Protein AF-A0A2W1AKI4-F1 (afdb_monomer)

Sequence (324 aa):
MLSEFELYLGSVERRLHLRPEQERDILVELRDHLQERADDYRQQGMNPKLAFKQAVEDMGVPDDVARRMYDIHSGNSWRDAILAATPHLTLALLFAMHLWTRTAWVVVIVGMLALVSLQGWRRTKSMWLYPWLSYTLAIPILSSLAAMGAVAYGVWSLVQNGHAPLGIPYYILFGLYAPFALYITASMASKVVRRDWLLASLTATPLPVLMGWLLYIQDEGRGFGESPQQIGQTDGSTALVFLALAITTAVFLRVSQRLFRILLLITATPILSFFAYLTFIGSPGLLTLIVIIALCAVLLLGPALLDARASQSSPTGPPAFSRQ

Nearest PDB structures (foldseek):
  8oyy-assembly2_B  TM=1.874E-01  e=8.350E+00  synthetic construct

Structure (mmCIF, N/CA/C/O backbone):
data_AF-A0A2W1AKI4-F1
#
_entry.id   AF-A0A2W1AKI4-F1
#
loop_
_atom_site.group_PDB
_atom_site.id
_atom_site.type_symbol
_atom_site.label_atom_id
_atom_site.label_alt_id
_atom_site.label_comp_id
_atom_site.label_asym_id
_atom_site.label_entity_id
_atom_site.label_seq_id
_atom_site.pdbx_PDB_ins_code
_atom_site.Cartn_x
_atom_site.Cartn_y
_atom_site.Cartn_z
_atom_site.occupancy
_atom_site.B_iso_or_equiv
_atom_site.auth_seq_id
_atom_site.auth_comp_id
_atom_site.auth_asym_id
_atom_site.auth_atom_id
_atom_site.pdbx_PDB_model_num
ATOM 1 N N . MET A 1 1 ? -37.621 6.548 36.765 1.00 49.53 1 MET A N 1
ATOM 2 C CA . MET A 1 1 ? -37.780 5.503 35.725 1.00 49.53 1 MET A CA 1
ATOM 3 C C . MET A 1 1 ? -36.799 5.743 34.585 1.00 49.53 1 MET A C 1
ATOM 5 O O . MET A 1 1 ? -35.938 4.903 34.421 1.00 49.53 1 MET A O 1
ATOM 9 N N . LEU A 1 2 ? -36.799 6.909 33.921 1.00 56.84 2 LEU A N 1
ATOM 10 C CA . LEU A 1 2 ? -35.727 7.303 32.976 1.00 56.84 2 LEU A CA 1
ATOM 11 C C . LEU A 1 2 ? -34.318 7.366 33.611 1.00 56.84 2 LEU A C 1
ATOM 13 O O . LEU A 1 2 ? -33.319 7.152 32.942 1.00 56.84 2 LEU A O 1
ATOM 17 N N . SER A 1 3 ? -34.231 7.617 34.918 1.00 66.75 3 SER A N 1
ATOM 18 C CA . SER A 1 3 ? -32.964 7.802 35.635 1.00 66.75 3 SER A CA 1
ATOM 19 C C . SER A 1 3 ? -32.070 6.559 35.702 1.00 66.75 3 SER A C 1
ATOM 21 O O . SER A 1 3 ? -30.865 6.698 35.568 1.00 66.75 3 SER A O 1
ATOM 23 N N . GLU A 1 4 ? -32.612 5.354 35.908 1.00 70.62 4 GLU A N 1
ATOM 24 C CA . GLU A 1 4 ? -31.792 4.125 35.994 1.00 70.62 4 GLU A CA 1
ATOM 25 C C . GLU A 1 4 ? -31.258 3.692 34.627 1.00 70.62 4 GLU A C 1
ATOM 27 O O . GLU A 1 4 ? -30.138 3.204 34.522 1.00 70.62 4 GLU A O 1
ATOM 32 N N . PHE A 1 5 ? -32.036 3.949 33.580 1.00 77.06 5 PHE A N 1
ATOM 33 C CA . PHE A 1 5 ? -31.671 3.691 32.197 1.00 77.06 5 PHE A CA 1
ATOM 34 C C . PHE A 1 5 ? -30.494 4.562 31.748 1.00 77.06 5 PHE A C 1
ATOM 36 O O . PHE A 1 5 ? -29.488 4.063 31.252 1.00 77.06 5 PHE A O 1
ATOM 43 N N . GLU A 1 6 ? -30.587 5.864 32.015 1.00 81.94 6 GLU A N 1
ATOM 44 C CA . GLU A 1 6 ? -29.508 6.814 31.741 1.00 81.94 6 GLU A CA 1
ATOM 45 C C . GLU A 1 6 ? -28.297 6.579 32.663 1.00 81.94 6 GLU A C 1
ATOM 47 O O . GLU A 1 6 ? -27.162 6.813 32.260 1.00 81.94 6 GLU A O 1
ATOM 52 N N . LEU A 1 7 ? -28.491 6.041 33.877 1.00 84.88 7 LEU A N 1
ATOM 53 C CA . LEU A 1 7 ? -27.382 5.622 34.745 1.00 84.88 7 LEU A CA 1
ATOM 54 C C . LEU A 1 7 ? -26.659 4.380 34.208 1.00 84.88 7 LEU A C 1
ATOM 56 O O . LEU A 1 7 ? -25.428 4.329 34.261 1.00 84.88 7 LEU A O 1
ATOM 60 N N . TYR A 1 8 ? -27.394 3.390 33.693 1.00 86.69 8 TYR A N 1
ATOM 61 C CA . TYR A 1 8 ? -26.814 2.201 33.069 1.00 86.69 8 TYR A CA 1
ATOM 62 C C . TYR A 1 8 ? -26.075 2.575 31.782 1.00 86.69 8 TYR A C 1
ATOM 64 O O . TYR A 1 8 ? -24.881 2.297 31.665 1.00 86.69 8 TYR A O 1
ATOM 72 N N . LEU A 1 9 ? -26.735 3.287 30.864 1.00 88.31 9 LEU A N 1
ATOM 73 C CA . LEU A 1 9 ? -26.121 3.756 29.622 1.00 88.31 9 LEU A CA 1
ATOM 74 C C . LEU A 1 9 ? -24.951 4.698 29.882 1.00 88.31 9 LEU A C 1
ATOM 76 O O . LEU A 1 9 ? -23.903 4.502 29.288 1.00 88.31 9 LEU A O 1
ATOM 80 N N . GLY A 1 10 ? -25.056 5.625 30.834 1.00 87.75 10 GLY A N 1
ATOM 81 C CA . GLY A 1 10 ? -23.941 6.488 31.233 1.00 87.75 10 GLY A CA 1
ATOM 82 C C . GLY A 1 10 ? -22.792 5.729 31.910 1.00 87.75 10 GLY A C 1
ATOM 83 O O . GLY A 1 10 ? -21.669 6.228 32.001 1.00 87.75 10 GLY A O 1
ATOM 84 N N . SER A 1 11 ? -23.034 4.517 32.419 1.00 87.56 11 SER A N 1
ATOM 85 C CA . SER A 1 11 ? -21.975 3.622 32.905 1.00 87.56 11 SER A CA 1
ATOM 86 C C . SER A 1 11 ? -21.323 2.846 31.761 1.00 87.56 11 SER A C 1
ATOM 88 O O . SER A 1 11 ? -20.109 2.653 31.791 1.00 87.56 11 SER A O 1
ATOM 90 N N . VAL A 1 12 ? -22.101 2.445 30.750 1.00 87.38 12 VAL A N 1
ATOM 91 C CA . VAL A 1 12 ? -21.596 1.844 29.507 1.00 87.38 12 VAL A CA 1
ATOM 92 C C . VAL A 1 12 ? -20.782 2.869 28.712 1.00 87.38 12 VAL A C 1
ATOM 94 O O . VAL A 1 12 ? -19.634 2.585 28.401 1.00 87.38 12 VAL A O 1
ATOM 97 N N . GLU A 1 13 ? -21.317 4.068 28.475 1.00 87.88 13 GLU A N 1
ATOM 98 C CA . GLU A 1 13 ? -20.693 5.215 27.790 1.00 87.88 13 GLU A CA 1
ATOM 99 C C . GLU A 1 13 ? -19.301 5.515 28.352 1.00 87.88 13 GLU A C 1
ATOM 101 O O . GLU A 1 13 ? -18.302 5.421 27.648 1.00 87.88 13 GLU A O 1
ATOM 106 N N . ARG A 1 14 ? -19.191 5.712 29.675 1.00 84.12 14 ARG A N 1
ATOM 107 C CA . ARG A 1 14 ? -17.904 5.976 30.352 1.00 84.12 14 ARG A CA 1
ATOM 108 C C . ARG A 1 14 ? -16.828 4.908 30.116 1.00 84.12 14 ARG A C 1
ATOM 110 O O . ARG A 1 14 ? -15.653 5.163 30.381 1.00 84.12 14 ARG A O 1
ATOM 117 N N . ARG A 1 15 ? -17.221 3.715 29.670 1.00 81.81 15 ARG A N 1
ATOM 118 C CA . ARG A 1 15 ? -16.358 2.551 29.428 1.00 81.81 15 ARG A CA 1
ATOM 119 C C . ARG A 1 15 ? -16.255 2.202 27.941 1.00 81.81 15 ARG A C 1
ATOM 121 O O . ARG A 1 15 ? -15.383 1.426 27.551 1.00 81.81 15 ARG A O 1
ATOM 128 N N . LEU A 1 16 ? -17.109 2.785 27.103 1.00 76.75 16 LEU A N 1
ATOM 129 C CA . LEU A 1 16 ? -17.160 2.595 25.665 1.00 76.75 16 LEU A CA 1
ATOM 130 C C . LEU A 1 16 ? -16.118 3.521 25.023 1.00 76.75 16 LEU A C 1
ATOM 132 O O . LEU A 1 16 ? -16.432 4.566 24.479 1.00 76.75 16 LEU A O 1
ATOM 136 N N . HIS A 1 17 ? -14.834 3.170 25.120 1.00 72.94 17 HIS A N 1
ATOM 137 C CA . HIS A 1 17 ? -13.720 3.985 24.607 1.00 72.94 17 HIS A CA 1
ATOM 138 C C . HIS A 1 17 ? -13.630 4.008 23.061 1.00 72.94 17 HIS A C 1
ATOM 140 O O . HIS A 1 17 ? -12.600 3.658 22.477 1.00 72.94 17 HIS A O 1
ATOM 146 N N . LEU A 1 18 ? -14.717 4.373 22.383 1.00 74.75 18 LEU A N 1
ATOM 147 C CA . LEU A 1 18 ? -14.861 4.429 20.931 1.00 74.75 18 LEU A CA 1
ATOM 148 C C . LEU A 1 18 ? -14.854 5.882 20.434 1.00 74.75 18 LEU A C 1
ATOM 150 O O . LEU A 1 18 ? -14.603 6.824 21.180 1.00 74.75 18 LEU A O 1
ATOM 154 N N . ARG A 1 19 ? -15.029 6.075 19.122 1.00 70.94 19 ARG A N 1
ATOM 155 C CA . ARG A 1 19 ? -15.172 7.422 18.552 1.00 70.94 19 ARG A CA 1
ATOM 156 C C . ARG A 1 19 ? -16.550 7.983 18.924 1.00 70.94 19 ARG A C 1
ATOM 158 O O . ARG A 1 19 ? -17.497 7.203 18.891 1.00 70.94 19 ARG A O 1
ATOM 165 N N . PRO A 1 20 ? -16.700 9.307 19.120 1.00 70.81 20 PRO A N 1
ATOM 166 C CA . PRO A 1 20 ? -17.962 9.907 19.569 1.00 70.81 20 PRO A CA 1
ATOM 167 C C . PRO A 1 20 ? -19.179 9.565 18.695 1.00 70.81 20 PRO A C 1
ATOM 169 O O . PRO A 1 20 ? -20.280 9.393 19.202 1.00 70.81 20 PRO A O 1
ATOM 172 N N . GLU A 1 21 ? -18.988 9.438 17.378 1.00 67.81 21 GLU A N 1
ATOM 173 C CA . GLU A 1 21 ? -20.057 9.057 16.442 1.00 67.81 21 GLU A CA 1
ATOM 174 C C . GLU A 1 21 ? -20.496 7.597 16.637 1.00 67.81 21 GLU A C 1
ATOM 176 O O . GLU A 1 21 ? -21.683 7.317 16.736 1.00 67.81 21 GLU A O 1
ATOM 181 N N . GLN A 1 22 ? -19.538 6.673 16.774 1.00 70.44 22 GLN A N 1
ATOM 182 C CA . GLN A 1 22 ? -19.823 5.248 16.982 1.00 70.44 22 GLN A CA 1
ATOM 183 C C . GLN A 1 22 ? -20.398 4.985 18.373 1.00 70.44 22 GLN A C 1
ATOM 185 O O . GLN A 1 22 ? -21.283 4.156 18.533 1.00 70.44 22 GLN A O 1
ATOM 190 N N . GLU A 1 23 ? -19.884 5.686 19.379 1.00 78.94 23 GLU A N 1
ATOM 191 C CA . GLU A 1 23 ? -20.387 5.624 20.744 1.00 78.94 23 GLU A CA 1
ATOM 192 C C . GLU A 1 23 ? -21.847 6.066 20.808 1.00 78.94 23 GLU A C 1
ATOM 194 O O . GLU A 1 23 ? -22.674 5.360 21.379 1.00 78.94 23 GLU A O 1
ATOM 199 N N . ARG A 1 24 ? -22.194 7.170 20.139 1.00 81.06 24 ARG A N 1
ATOM 200 C CA . ARG A 1 24 ? -23.573 7.654 20.076 1.00 81.06 24 ARG A CA 1
ATOM 201 C C . ARG A 1 24 ? -24.506 6.669 19.373 1.00 81.06 24 ARG A C 1
ATOM 203 O O . ARG A 1 24 ? -25.588 6.419 19.895 1.00 81.06 24 ARG A O 1
ATOM 210 N N . ASP A 1 25 ? -24.087 6.098 18.246 1.00 78.06 25 ASP A N 1
ATOM 211 C CA . ASP A 1 25 ? -24.884 5.103 17.517 1.00 78.06 25 ASP A CA 1
ATOM 212 C C . ASP A 1 25 ? -25.136 3.851 18.374 1.00 78.06 25 ASP A C 1
ATOM 214 O O . ASP 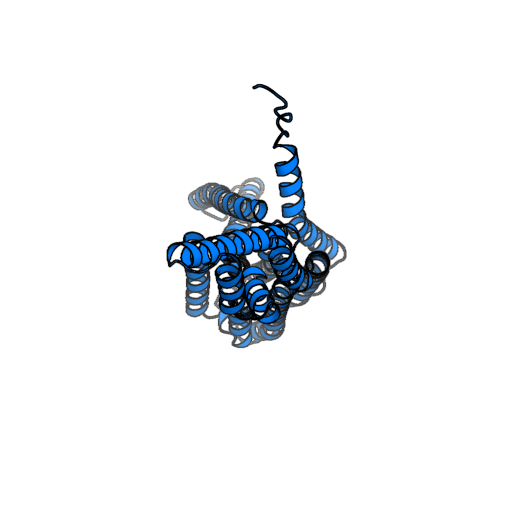A 1 25 ? -26.274 3.401 18.496 1.00 78.06 25 ASP A O 1
ATOM 218 N N . ILE A 1 26 ? -24.102 3.344 19.054 1.00 85.12 26 ILE A N 1
ATOM 219 C CA . ILE A 1 26 ? -24.216 2.180 19.947 1.00 85.12 26 ILE A CA 1
ATOM 220 C C . ILE A 1 26 ? -25.119 2.488 21.144 1.00 85.12 26 ILE A C 1
ATOM 222 O O . ILE A 1 26 ? -25.915 1.646 21.550 1.00 85.12 26 ILE A O 1
ATOM 226 N N . LEU A 1 27 ? -25.026 3.686 21.726 1.00 88.81 27 LEU A N 1
ATOM 227 C CA . LEU A 1 27 ? -25.883 4.080 22.847 1.00 88.81 27 LEU A CA 1
ATOM 228 C C . LEU A 1 27 ? -27.350 4.252 22.435 1.00 88.81 27 LEU A C 1
ATOM 230 O O . LEU A 1 27 ? -28.232 4.045 23.270 1.00 88.81 27 LEU A O 1
ATOM 234 N N . VAL A 1 28 ? -27.622 4.623 21.181 1.00 87.31 28 VAL A N 1
ATOM 235 C CA . VAL A 1 28 ? -28.983 4.640 20.624 1.00 87.31 28 VAL A CA 1
ATOM 236 C C . VAL A 1 28 ? -29.488 3.213 20.421 1.00 87.31 28 VAL A C 1
ATOM 238 O O . VAL A 1 28 ? -30.569 2.890 20.897 1.00 87.31 28 VAL A O 1
ATOM 241 N N . GLU A 1 29 ? -28.687 2.327 19.828 1.00 88.50 29 GLU A N 1
ATOM 242 C CA . GLU A 1 29 ? -29.072 0.924 19.621 1.00 88.50 29 GLU A CA 1
ATOM 243 C C . GLU A 1 29 ? -29.316 0.185 20.948 1.00 88.50 29 GLU A C 1
ATOM 245 O O . GLU A 1 29 ? -30.325 -0.500 21.115 1.00 88.50 29 GLU A O 1
ATOM 250 N N . LEU A 1 30 ? -28.431 0.365 21.936 1.00 90.25 30 LEU A N 1
ATOM 251 C CA . LEU A 1 30 ? -28.591 -0.220 23.271 1.00 90.25 30 LEU A CA 1
ATOM 252 C C . LEU A 1 30 ? -29.832 0.312 23.985 1.00 90.25 30 LEU A C 1
ATOM 254 O O . LEU A 1 30 ? -30.494 -0.435 24.708 1.00 90.25 30 LEU A O 1
ATOM 258 N N . ARG A 1 31 ? -30.144 1.596 23.790 1.00 90.12 31 ARG A N 1
ATOM 259 C CA . ARG A 1 31 ? -31.362 2.209 24.312 1.00 90.12 31 ARG A CA 1
ATOM 260 C C . ARG A 1 31 ? -32.594 1.558 23.697 1.00 90.12 31 ARG A C 1
ATOM 262 O O . ARG A 1 31 ? -33.458 1.078 24.427 1.00 90.12 31 ARG A O 1
ATOM 269 N N . ASP A 1 32 ? -32.647 1.485 22.378 1.00 88.50 32 ASP A N 1
ATOM 270 C CA . ASP A 1 32 ? -33.795 0.919 21.679 1.00 88.50 32 ASP A CA 1
ATOM 271 C C . ASP A 1 32 ? -34.006 -0.550 22.076 1.00 88.50 32 ASP A C 1
ATOM 273 O O . ASP A 1 32 ? -35.126 -0.941 22.405 1.00 88.50 32 ASP A O 1
ATOM 277 N N . HIS A 1 33 ? -32.927 -1.334 22.195 1.00 89.06 33 HIS A N 1
ATOM 278 C CA . HIS A 1 33 ? -33.019 -2.736 22.605 1.00 89.06 33 HIS A CA 1
ATOM 279 C C . HIS A 1 33 ? -33.490 -2.928 24.056 1.00 89.06 33 HIS A C 1
ATOM 281 O O . HIS A 1 33 ? -34.321 -3.795 24.336 1.00 89.06 33 HIS A O 1
ATOM 287 N N . LEU A 1 34 ? -32.980 -2.131 25.003 1.00 88.56 34 LEU A N 1
ATOM 288 C CA . LEU A 1 34 ? -33.444 -2.190 26.395 1.00 88.56 34 LEU A CA 1
ATOM 289 C C . LEU A 1 34 ? -34.920 -1.803 26.509 1.00 88.56 34 LEU A C 1
ATOM 291 O O . LEU A 1 34 ? -35.648 -2.375 27.322 1.00 88.56 34 LEU A O 1
ATOM 295 N N . GLN A 1 35 ? -35.353 -0.823 25.717 1.00 89.44 35 GLN A N 1
ATOM 296 C CA . GLN A 1 35 ? -36.730 -0.356 25.723 1.00 89.44 35 GLN A CA 1
ATOM 297 C C . GLN A 1 35 ? -37.679 -1.413 25.152 1.00 89.44 35 GLN A C 1
ATOM 299 O O . GLN A 1 35 ? -38.693 -1.715 25.777 1.00 89.44 35 GLN A O 1
ATOM 304 N N . GLU A 1 36 ? -37.294 -2.041 24.041 1.00 91.00 36 GLU A N 1
ATOM 305 C CA . GLU A 1 36 ? -38.010 -3.170 23.443 1.00 91.00 36 GLU A CA 1
ATOM 306 C C . GLU A 1 36 ? -38.167 -4.323 24.448 1.00 91.00 36 GLU A C 1
ATOM 308 O O . GLU A 1 36 ? -39.281 -4.769 24.721 1.00 91.00 36 GLU A O 1
ATOM 313 N N . ARG A 1 37 ? -37.077 -4.726 25.118 1.00 89.69 37 ARG A N 1
ATOM 314 C CA . ARG A 1 37 ? -37.110 -5.782 26.146 1.00 89.69 37 ARG A CA 1
ATOM 315 C C . ARG A 1 37 ? -37.988 -5.443 27.345 1.00 89.69 37 ARG A C 1
ATOM 317 O O . ARG A 1 37 ? -38.683 -6.312 27.870 1.00 89.69 37 ARG A O 1
ATOM 324 N N . ALA A 1 38 ? -37.957 -4.198 27.807 1.00 89.19 38 ALA A N 1
ATOM 325 C CA . ALA A 1 38 ? -38.812 -3.776 28.909 1.00 89.19 38 ALA A CA 1
ATOM 326 C C . ALA A 1 38 ? -40.296 -3.786 28.512 1.00 89.19 38 ALA A C 1
ATOM 328 O O . ALA A 1 38 ? -41.149 -4.161 29.321 1.00 89.19 38 ALA A O 1
ATOM 329 N N . ASP A 1 39 ? -40.617 -3.405 27.276 1.00 90.31 39 ASP A N 1
ATOM 330 C CA . ASP A 1 39 ? -41.985 -3.437 26.771 1.00 90.31 39 ASP A CA 1
ATOM 331 C C . ASP A 1 39 ? -42.490 -4.872 26.554 1.00 90.31 39 ASP A C 1
ATOM 333 O O . ASP A 1 39 ? -43.643 -5.149 26.894 1.00 90.31 39 ASP A O 1
ATOM 337 N N . ASP A 1 40 ? -41.635 -5.808 26.136 1.00 91.44 40 ASP A N 1
ATOM 338 C CA . ASP A 1 40 ? -41.964 -7.241 26.085 1.00 91.44 40 ASP A CA 1
ATOM 339 C C . ASP A 1 40 ? -42.370 -7.781 27.464 1.00 91.44 40 ASP A C 1
ATOM 341 O O . ASP A 1 40 ? -43.406 -8.436 27.614 1.00 91.44 40 ASP A O 1
ATOM 345 N N . TYR A 1 41 ? -41.604 -7.457 28.510 1.00 90.38 41 TYR A N 1
ATOM 346 C CA . TYR A 1 41 ? -41.937 -7.867 29.876 1.00 90.38 41 TYR A CA 1
ATOM 347 C C . TYR A 1 41 ? -43.240 -7.243 30.379 1.00 90.38 41 TYR A C 1
ATOM 349 O O . TYR A 1 41 ? -44.017 -7.888 31.088 1.00 90.38 41 TYR A O 1
ATOM 357 N N . ARG A 1 42 ? -43.532 -6.003 29.982 1.00 90.00 42 ARG A N 1
ATOM 358 C CA . ARG A 1 42 ? -44.814 -5.362 30.298 1.00 90.00 42 ARG A CA 1
ATOM 359 C C . ARG A 1 42 ? -45.983 -6.038 29.592 1.00 90.00 42 ARG A C 1
ATOM 361 O O . ARG A 1 42 ? -47.033 -6.205 30.210 1.00 90.00 42 ARG A O 1
ATOM 368 N N . GLN A 1 43 ? -45.816 -6.443 28.335 1.00 91.06 43 GLN A N 1
ATOM 369 C CA . GLN A 1 43 ? -46.841 -7.184 27.592 1.00 91.06 43 GLN A CA 1
ATOM 370 C C . GLN A 1 43 ? -47.130 -8.552 28.222 1.00 91.06 43 GLN A C 1
ATOM 372 O O . GLN A 1 43 ? -48.267 -9.017 28.191 1.00 91.06 43 GLN A O 1
ATOM 377 N N . GLN A 1 44 ? -46.140 -9.151 28.886 1.00 90.69 44 GLN A N 1
ATOM 378 C CA . GLN A 1 44 ? -46.295 -10.373 29.684 1.00 90.69 44 GLN A CA 1
ATOM 379 C C . GLN A 1 44 ? -46.960 -10.136 31.057 1.00 90.69 44 GLN A C 1
ATOM 381 O O . GLN A 1 44 ? -47.060 -11.053 31.870 1.00 90.69 44 GLN A O 1
ATOM 386 N N . GLY A 1 45 ? -47.436 -8.916 31.331 1.00 89.88 45 GLY A N 1
ATOM 387 C CA . GLY A 1 45 ? -48.144 -8.561 32.562 1.00 89.88 45 GLY A CA 1
ATOM 388 C C . GLY A 1 45 ? -47.230 -8.167 33.724 1.00 89.88 45 GLY A C 1
ATOM 389 O O . GLY A 1 45 ? -47.711 -7.984 34.845 1.00 89.88 45 GLY A O 1
ATOM 390 N N . MET A 1 46 ? -45.923 -8.015 33.492 1.00 90.31 46 MET A N 1
ATOM 391 C CA . MET A 1 46 ? -44.984 -7.609 34.533 1.00 90.31 46 MET A CA 1
ATOM 392 C C . MET A 1 46 ? -45.154 -6.116 34.865 1.00 90.31 46 MET A C 1
ATOM 394 O O . MET A 1 46 ? -45.376 -5.273 33.992 1.00 90.31 46 MET A O 1
ATOM 398 N N . ASN A 1 47 ? -45.047 -5.766 36.152 1.00 89.81 47 ASN A N 1
ATOM 399 C CA . ASN A 1 47 ? -45.119 -4.370 36.587 1.00 89.81 47 ASN A CA 1
ATOM 400 C C . ASN A 1 47 ? -44.012 -3.553 35.894 1.00 89.81 47 ASN A C 1
ATOM 402 O O . ASN A 1 47 ? -42.876 -4.029 35.868 1.00 89.81 47 ASN A O 1
ATOM 406 N N . PRO A 1 48 ? -44.286 -2.318 35.428 1.00 81.56 48 PRO A N 1
ATOM 407 C CA . PRO A 1 48 ? -43.296 -1.479 34.759 1.00 81.56 48 PRO A CA 1
ATOM 408 C C . PRO A 1 48 ? -41.936 -1.447 35.463 1.00 81.56 48 PRO A C 1
ATOM 410 O O . PRO A 1 48 ? -40.920 -1.689 34.828 1.00 81.56 48 PRO A O 1
ATOM 413 N N . LYS A 1 49 ? -41.893 -1.252 36.788 1.00 82.50 49 LYS A N 1
ATOM 414 C CA . LYS A 1 49 ? -40.619 -1.192 37.529 1.00 82.50 49 LYS A CA 1
ATOM 415 C C . LYS A 1 49 ? -39.838 -2.511 37.507 1.00 82.50 49 LYS A C 1
ATOM 417 O O . LYS A 1 49 ? -38.614 -2.484 37.457 1.00 82.50 49 LYS A O 1
ATOM 422 N N . LEU A 1 50 ? -40.536 -3.645 37.564 1.00 84.88 50 LEU A N 1
ATOM 423 C CA . LEU A 1 50 ? -39.912 -4.970 37.538 1.00 84.88 50 LEU A CA 1
ATOM 424 C C . LEU A 1 50 ? -39.460 -5.345 36.126 1.00 84.88 50 LEU A C 1
ATOM 426 O O . LEU A 1 50 ? -38.350 -5.836 35.976 1.00 84.88 50 LEU A O 1
ATOM 430 N N . ALA A 1 51 ? -40.262 -5.022 35.110 1.00 86.19 51 ALA A N 1
ATOM 431 C CA . ALA A 1 51 ? -39.920 -5.214 33.703 1.00 86.19 51 ALA A CA 1
ATOM 432 C C . ALA A 1 51 ? -38.605 -4.512 33.330 1.00 86.19 51 ALA A C 1
ATOM 434 O O . ALA A 1 51 ? -37.751 -5.096 32.668 1.00 86.19 51 ALA A O 1
ATOM 435 N N . PHE A 1 52 ? -38.403 -3.283 33.816 1.00 80.75 52 PHE A N 1
ATOM 436 C CA . PHE A 1 52 ? -37.159 -2.542 33.593 1.00 80.75 52 PHE A CA 1
ATOM 437 C C . PHE A 1 52 ? -35.963 -3.163 34.302 1.00 80.75 52 PHE A C 1
ATOM 439 O O . PHE A 1 52 ? -34.907 -3.330 33.695 1.00 80.75 52 PHE A O 1
ATOM 446 N N . LYS A 1 53 ? -36.121 -3.506 35.584 1.00 85.31 53 LYS A N 1
ATOM 447 C CA . LYS A 1 53 ? -35.046 -4.137 36.348 1.00 85.31 53 LYS A CA 1
ATOM 448 C C . LYS A 1 53 ? -34.615 -5.447 35.686 1.00 85.31 53 LYS A C 1
ATOM 450 O O . LYS A 1 53 ? -33.421 -5.680 35.534 1.00 85.31 53 LYS A O 1
ATOM 455 N N . GLN A 1 54 ? -35.586 -6.232 35.227 1.00 88.38 54 GLN A N 1
ATOM 456 C CA . GLN A 1 54 ? -35.343 -7.474 34.508 1.00 88.38 54 GLN A CA 1
ATOM 457 C C . GLN A 1 54 ? -34.627 -7.231 33.173 1.00 88.38 54 GLN A C 1
ATOM 459 O O . GLN A 1 54 ? -33.647 -7.905 32.888 1.00 88.38 54 GLN A O 1
ATOM 464 N N . ALA A 1 55 ? -35.043 -6.233 32.385 1.00 87.94 55 ALA A N 1
ATOM 465 C CA . ALA A 1 55 ? -34.381 -5.899 31.120 1.00 87.94 55 ALA A CA 1
ATOM 466 C C . ALA A 1 55 ? -32.904 -5.493 31.307 1.00 87.94 55 ALA A C 1
ATOM 468 O O . ALA A 1 55 ? -32.052 -5.870 30.504 1.00 87.94 55 ALA A O 1
ATOM 469 N N . VAL A 1 56 ? -32.585 -4.760 32.380 1.00 88.12 56 VAL A N 1
ATOM 470 C CA . VAL A 1 56 ? -31.198 -4.399 32.727 1.00 88.12 56 VAL A CA 1
ATOM 471 C C . VAL A 1 56 ? -30.407 -5.612 33.228 1.00 88.12 56 VAL A C 1
ATOM 473 O O . VAL A 1 56 ? -29.253 -5.784 32.839 1.00 88.12 56 VAL A O 1
ATOM 476 N N . GLU A 1 57 ? -31.007 -6.459 34.069 1.00 87.56 57 GLU A N 1
ATOM 477 C CA . GLU A 1 57 ? -30.374 -7.697 34.548 1.00 87.56 57 GLU A CA 1
ATOM 478 C C . GLU A 1 57 ? -30.060 -8.660 33.391 1.00 87.56 57 GLU A C 1
ATOM 480 O O . GLU A 1 57 ? -28.960 -9.212 33.343 1.00 87.56 57 GLU A O 1
ATOM 485 N N . ASP A 1 58 ? -30.966 -8.790 32.420 1.00 88.06 58 ASP A N 1
ATOM 486 C CA . ASP A 1 58 ? -30.787 -9.630 31.231 1.00 88.06 58 ASP A CA 1
ATOM 487 C C . ASP A 1 58 ? -29.703 -9.106 30.283 1.00 88.06 58 ASP A C 1
ATOM 489 O O . ASP A 1 58 ? -28.986 -9.891 29.659 1.00 88.06 58 ASP A O 1
ATOM 493 N N . MET A 1 59 ? -29.577 -7.780 30.168 1.00 86.25 59 MET A N 1
ATOM 494 C CA . MET A 1 59 ? -28.518 -7.145 29.380 1.00 86.25 59 MET A CA 1
ATOM 495 C C . MET A 1 59 ? -27.132 -7.421 29.988 1.00 86.25 59 MET A C 1
ATOM 497 O O . MET A 1 59 ? -26.132 -7.528 29.274 1.00 86.25 59 MET A O 1
ATOM 501 N N . GLY A 1 60 ? -27.076 -7.598 31.309 1.00 89.12 60 GLY A N 1
ATOM 502 C CA . GLY A 1 60 ? -25.876 -7.964 32.044 1.00 89.12 60 GLY A CA 1
ATOM 503 C C . GLY A 1 60 ? -25.055 -6.765 32.515 1.00 89.12 60 GLY A C 1
ATOM 504 O O . GLY A 1 60 ? -25.474 -5.606 32.474 1.00 89.12 60 GLY A O 1
ATOM 505 N N . VAL A 1 61 ? -23.856 -7.054 33.022 1.00 90.06 61 VAL A N 1
ATOM 506 C CA . VAL A 1 61 ? -22.998 -6.055 33.670 1.00 90.06 61 VAL A CA 1
ATOM 507 C C . VAL A 1 61 ? -22.518 -5.016 32.641 1.00 90.06 61 VAL A C 1
ATOM 509 O O . VAL A 1 61 ? -22.025 -5.412 31.581 1.00 90.06 61 VAL A O 1
ATOM 512 N N . PRO A 1 62 ? -22.574 -3.700 32.945 1.00 87.38 62 PRO A N 1
ATOM 513 C CA . PRO A 1 62 ? -22.151 -2.649 32.015 1.00 87.38 62 PRO A CA 1
ATOM 514 C C . PRO A 1 62 ? -20.731 -2.832 31.464 1.00 87.38 62 PRO A C 1
ATOM 516 O O . PRO A 1 62 ? -20.471 -2.476 30.321 1.00 87.38 62 PRO A O 1
ATOM 519 N N . ASP A 1 63 ? -19.810 -3.392 32.261 1.00 83.56 63 ASP A N 1
ATOM 520 C CA . ASP A 1 63 ? -18.436 -3.704 31.835 1.00 83.56 63 ASP A CA 1
ATOM 521 C C . ASP A 1 63 ? -18.392 -4.707 30.681 1.00 83.56 63 ASP A C 1
ATOM 523 O O . ASP A 1 63 ? -17.691 -4.489 29.693 1.00 83.56 63 ASP A O 1
ATOM 527 N N . ASP A 1 64 ? -19.153 -5.794 30.784 1.00 85.38 64 ASP A N 1
ATOM 528 C CA . ASP A 1 64 ? -19.153 -6.850 29.775 1.00 85.38 64 ASP A CA 1
ATOM 529 C C . ASP A 1 64 ? -19.816 -6.379 28.484 1.00 85.38 64 ASP A C 1
ATOM 531 O O . ASP A 1 64 ? -19.341 -6.698 27.392 1.00 85.38 64 ASP A O 1
ATOM 535 N N . VAL A 1 65 ? -20.887 -5.592 28.599 1.00 87.75 65 VAL A N 1
ATOM 536 C CA . VAL A 1 65 ? -21.578 -4.999 27.450 1.00 87.75 65 VAL A CA 1
ATOM 537 C C . VAL A 1 65 ? -20.678 -3.984 26.761 1.00 87.75 65 VAL A C 1
ATOM 539 O O . VAL A 1 65 ? -20.463 -4.092 25.554 1.00 87.75 65 VAL A O 1
ATOM 542 N N . ALA A 1 66 ? -20.070 -3.064 27.517 1.00 84.31 66 ALA A N 1
ATOM 543 C CA . ALA A 1 66 ? -19.129 -2.093 26.970 1.00 84.31 66 ALA A CA 1
ATOM 544 C C . ALA A 1 66 ? -17.949 -2.786 26.277 1.00 84.31 66 ALA A C 1
ATOM 546 O O . ALA A 1 66 ? -17.570 -2.396 25.176 1.00 84.31 66 ALA A O 1
ATOM 547 N N . ARG A 1 67 ? -17.411 -3.861 26.868 1.00 78.69 67 ARG A N 1
ATOM 548 C CA . ARG A 1 67 ? -16.311 -4.636 26.283 1.00 78.69 67 ARG A CA 1
ATOM 549 C C . ARG A 1 67 ? -16.712 -5.350 24.997 1.00 78.69 67 ARG A C 1
ATOM 551 O O . ARG A 1 67 ? -15.980 -5.263 24.020 1.00 78.69 67 ARG A O 1
ATOM 558 N N . ARG A 1 68 ? -17.871 -6.016 24.955 1.00 79.50 68 ARG A N 1
ATOM 559 C CA . ARG A 1 68 ? -18.360 -6.689 23.735 1.00 79.50 68 ARG A CA 1
ATOM 560 C C . ARG A 1 68 ? -18.647 -5.690 22.624 1.00 79.50 68 ARG A C 1
ATOM 562 O O . ARG A 1 68 ? -18.257 -5.920 21.483 1.00 79.50 68 ARG A O 1
ATOM 569 N N . MET A 1 69 ? -19.286 -4.573 22.959 1.00 80.69 69 MET A N 1
ATOM 570 C CA . MET A 1 69 ? -19.569 -3.514 21.996 1.00 80.69 69 MET A CA 1
ATOM 571 C C . MET A 1 69 ? -18.278 -2.865 21.504 1.00 80.69 69 MET A C 1
ATOM 573 O O . MET A 1 69 ? -18.125 -2.669 20.301 1.00 80.69 69 MET A O 1
ATOM 577 N N . TYR 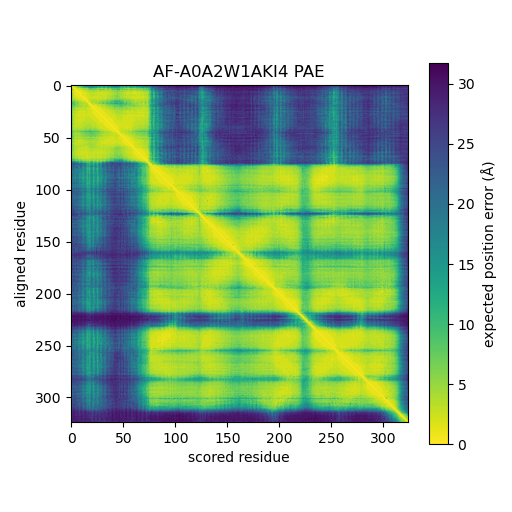A 1 70 ? -17.306 -2.639 22.388 1.00 73.25 70 TYR A N 1
ATOM 578 C CA . TYR A 1 70 ? -15.966 -2.216 22.005 1.00 73.25 70 TYR A CA 1
ATOM 579 C C . TYR A 1 70 ? -15.286 -3.235 21.085 1.00 73.25 70 TYR A C 1
ATOM 581 O O . TYR A 1 70 ? -14.769 -2.856 20.043 1.00 73.25 70 TYR A O 1
ATOM 589 N N . ASP A 1 71 ? -15.298 -4.527 21.398 1.00 66.94 71 ASP A N 1
ATOM 590 C CA . ASP A 1 71 ? -14.623 -5.549 20.590 1.00 66.94 71 ASP A CA 1
ATOM 591 C C . ASP A 1 71 ? -15.238 -5.686 19.189 1.00 66.94 71 ASP A C 1
ATOM 593 O O . ASP A 1 71 ? -14.511 -5.839 18.205 1.00 66.94 71 ASP A O 1
ATOM 597 N N . ILE A 1 72 ? -16.564 -5.571 19.082 1.00 69.88 72 ILE A N 1
ATOM 598 C CA . ILE A 1 72 ? -17.289 -5.630 17.806 1.00 69.88 72 ILE A CA 1
ATOM 599 C C . ILE A 1 72 ? -17.044 -4.361 16.971 1.00 69.88 72 ILE A C 1
ATOM 601 O O . ILE A 1 72 ? -16.875 -4.449 15.754 1.00 69.88 72 ILE A O 1
ATOM 605 N N . HIS A 1 73 ? -16.968 -3.188 17.608 1.00 67.25 73 HIS A N 1
ATOM 606 C CA . HIS A 1 73 ? -16.939 -1.898 16.907 1.00 67.25 73 HIS A CA 1
ATOM 607 C C . HIS A 1 73 ? -15.553 -1.239 16.818 1.00 67.25 73 HIS A C 1
ATOM 609 O O . HIS A 1 73 ? -15.360 -0.325 16.012 1.00 67.25 73 HIS A O 1
ATOM 615 N N . SER A 1 74 ? -14.561 -1.700 17.587 1.00 60.84 74 SER A N 1
ATOM 616 C CA . SER A 1 74 ? -13.216 -1.102 17.634 1.00 60.84 74 SER A CA 1
ATOM 617 C C . SER A 1 74 ? -12.367 -1.394 16.397 1.00 60.84 74 SER A C 1
ATOM 619 O O . SER A 1 74 ? -11.344 -0.740 16.209 1.00 60.84 74 SER A O 1
ATOM 621 N N . GLY A 1 75 ? -12.754 -2.345 15.537 1.00 56.31 75 GLY A N 1
ATOM 622 C CA . GLY A 1 75 ? -12.031 -2.654 14.295 1.00 56.31 75 GLY A CA 1
ATOM 623 C C . GLY A 1 75 ? -10.563 -3.080 14.486 1.00 56.31 75 GLY A C 1
ATOM 624 O O . GLY A 1 75 ? -9.818 -3.125 13.511 1.00 56.31 75 GLY A O 1
ATOM 625 N N . ASN A 1 76 ? -10.146 -3.389 15.722 1.00 61.09 76 ASN A N 1
ATOM 626 C CA . ASN A 1 76 ? -8.758 -3.647 16.131 1.00 61.09 76 ASN A CA 1
ATOM 627 C C . ASN A 1 76 ? -8.502 -5.137 16.442 1.00 61.09 76 ASN A C 1
ATOM 629 O O . ASN A 1 76 ? -7.617 -5.477 17.246 1.00 61.09 76 ASN A O 1
ATOM 633 N N . SER A 1 77 ? -9.292 -6.039 15.846 1.00 72.31 77 SER A N 1
ATOM 634 C CA . SER A 1 77 ? -9.169 -7.473 16.099 1.00 72.31 77 SER A CA 1
ATOM 635 C C . SER A 1 77 ? -7.803 -7.980 15.616 1.00 72.31 77 SER A C 1
ATOM 637 O O . SER A 1 77 ? -7.333 -7.653 14.525 1.00 72.31 77 SER A O 1
ATOM 639 N N . TRP A 1 78 ? -7.135 -8.805 16.428 1.00 76.88 78 TRP A N 1
ATOM 640 C CA . TRP A 1 78 ? -5.860 -9.424 16.037 1.00 76.88 78 TRP A CA 1
ATOM 641 C C . TRP A 1 78 ? -5.982 -10.249 14.752 1.00 76.88 78 TRP A C 1
ATOM 643 O O . TRP A 1 78 ? -5.022 -10.349 13.993 1.00 76.88 78 TRP A O 1
ATOM 653 N N . ARG A 1 79 ? -7.172 -10.799 14.486 1.00 82.06 79 ARG A N 1
ATOM 654 C CA . ARG A 1 79 ? -7.470 -11.523 13.248 1.00 82.06 79 ARG A CA 1
ATOM 655 C C . ARG A 1 79 ? -7.321 -10.613 12.033 1.00 82.06 79 ARG A C 1
ATOM 657 O O . ARG A 1 79 ? -6.627 -10.990 11.096 1.00 82.06 79 ARG A O 1
ATOM 664 N N . ASP A 1 80 ? -7.888 -9.410 12.076 1.00 83.50 80 ASP A N 1
ATOM 665 C CA . ASP A 1 80 ? -7.792 -8.457 10.967 1.00 83.50 80 ASP A CA 1
ATOM 666 C C . ASP A 1 80 ? -6.349 -8.000 10.742 1.00 83.50 80 ASP A C 1
ATOM 668 O O . ASP A 1 80 ? -5.902 -7.933 9.601 1.00 83.50 80 ASP A O 1
ATOM 672 N N . ALA A 1 81 ? -5.588 -7.761 11.815 1.00 87.62 81 ALA A N 1
ATOM 673 C CA . ALA A 1 81 ? -4.175 -7.392 11.713 1.00 87.62 81 ALA A CA 1
ATOM 674 C C . ALA A 1 81 ? -3.318 -8.508 11.085 1.00 87.62 81 ALA A C 1
ATOM 676 O O . ALA A 1 81 ? -2.493 -8.236 10.213 1.00 87.62 81 ALA A O 1
ATOM 677 N N . ILE A 1 82 ? -3.534 -9.768 11.480 1.00 88.38 82 ILE A N 1
ATOM 678 C CA . ILE A 1 82 ? -2.810 -10.924 10.926 1.00 88.38 82 ILE A CA 1
ATOM 679 C C . ILE A 1 82 ? -3.189 -11.144 9.455 1.00 88.38 82 ILE A C 1
ATOM 681 O O . ILE A 1 82 ? -2.310 -11.303 8.604 1.00 88.38 82 ILE A O 1
ATOM 685 N N . LEU A 1 83 ? -4.483 -11.092 9.124 1.00 90.44 83 LEU A N 1
ATOM 686 C CA . LEU A 1 83 ? -4.962 -11.229 7.744 1.00 90.44 83 LEU A CA 1
ATOM 687 C C . LEU A 1 83 ? -4.443 -10.102 6.843 1.00 90.44 83 LEU A C 1
ATOM 689 O O . LEU A 1 83 ? -4.074 -10.345 5.699 1.00 90.44 83 LEU A O 1
ATOM 693 N N . ALA A 1 84 ? -4.353 -8.879 7.359 1.00 90.12 84 ALA A N 1
ATOM 694 C CA . ALA A 1 84 ? -3.799 -7.723 6.661 1.00 90.12 84 ALA A CA 1
ATOM 695 C C . ALA A 1 84 ? -2.280 -7.811 6.441 1.00 90.12 84 ALA A C 1
ATOM 697 O O . ALA A 1 84 ? -1.765 -7.364 5.417 1.00 90.12 84 ALA A O 1
ATOM 698 N N . ALA A 1 85 ? -1.549 -8.393 7.394 1.00 93.06 85 ALA A N 1
ATOM 699 C CA . ALA A 1 85 ? -0.108 -8.608 7.295 1.00 93.06 85 ALA A CA 1
ATOM 700 C C . ALA A 1 85 ? 0.255 -9.794 6.384 1.00 93.06 85 ALA A C 1
ATOM 702 O O . ALA A 1 85 ? 1.345 -9.820 5.818 1.00 93.06 85 ALA A O 1
ATOM 703 N N . THR A 1 86 ? -0.664 -10.747 6.199 1.00 93.88 86 THR A N 1
ATOM 704 C CA . THR A 1 86 ? -0.463 -11.976 5.412 1.00 93.88 86 THR A CA 1
ATOM 705 C C . THR A 1 86 ? 0.189 -11.758 4.039 1.00 93.88 86 THR A C 1
ATOM 707 O O . THR A 1 86 ? 1.201 -12.407 3.798 1.00 93.88 86 THR A O 1
ATOM 710 N N . PRO A 1 87 ? -0.276 -10.856 3.150 1.00 93.50 87 PRO A N 1
ATOM 711 C CA . PRO A 1 87 ? 0.320 -10.728 1.819 1.00 93.50 87 PRO A CA 1
ATOM 712 C C . PRO A 1 87 ? 1.787 -10.268 1.873 1.00 93.50 87 PRO A C 1
ATOM 714 O O . PRO A 1 87 ? 2.613 -10.732 1.088 1.00 93.50 87 PRO A O 1
ATOM 717 N N . HIS A 1 88 ? 2.138 -9.440 2.861 1.00 94.56 88 HIS A N 1
ATOM 718 C CA . HIS A 1 88 ? 3.514 -9.025 3.119 1.00 94.56 88 HIS A CA 1
ATOM 719 C C . HIS A 1 88 ? 4.367 -10.188 3.639 1.00 94.56 88 HIS A C 1
ATOM 721 O O . HIS A 1 88 ? 5.477 -10.394 3.162 1.00 94.56 88 HIS A O 1
ATOM 727 N N . LEU A 1 89 ? 3.841 -10.984 4.576 1.00 95.25 89 LEU A N 1
ATOM 728 C CA . LEU A 1 89 ? 4.535 -12.163 5.106 1.00 95.25 89 LEU A CA 1
ATOM 729 C C . LEU A 1 89 ? 4.760 -13.228 4.029 1.00 95.25 89 LEU A C 1
ATOM 731 O O . LEU A 1 89 ? 5.828 -13.831 3.976 1.00 95.25 89 LEU A O 1
ATOM 735 N N . THR A 1 90 ? 3.782 -13.437 3.145 1.00 94.00 90 THR A N 1
ATOM 736 C CA . THR A 1 90 ? 3.906 -14.359 2.013 1.00 94.00 90 THR A CA 1
ATOM 737 C C . THR A 1 90 ? 5.022 -13.923 1.066 1.00 94.00 90 THR A C 1
ATOM 739 O O . THR A 1 90 ? 5.818 -14.760 0.648 1.00 94.00 90 THR A O 1
ATOM 742 N N . LEU A 1 91 ? 5.132 -12.625 0.767 1.00 92.94 91 LEU A N 1
ATOM 743 C CA . LEU A 1 91 ? 6.237 -12.102 -0.039 1.00 92.94 91 LEU A CA 1
ATOM 744 C C . LEU A 1 91 ? 7.575 -12.168 0.698 1.00 92.94 91 LEU A C 1
ATOM 746 O O . LEU A 1 91 ? 8.566 -12.576 0.101 1.00 92.94 91 LEU A O 1
ATOM 750 N N . ALA A 1 92 ? 7.612 -11.857 1.995 1.00 94.44 92 ALA A N 1
ATOM 751 C CA . ALA A 1 92 ? 8.819 -12.016 2.802 1.00 94.44 92 ALA A CA 1
ATOM 752 C C . ALA A 1 92 ? 9.337 -13.461 2.746 1.00 94.44 92 ALA A C 1
ATOM 754 O O . ALA A 1 92 ? 10.529 -13.680 2.550 1.00 94.44 92 ALA A O 1
ATOM 755 N N . LEU A 1 93 ? 8.438 -14.446 2.837 1.00 93.88 93 LEU A N 1
ATOM 756 C CA . LEU A 1 93 ? 8.778 -15.863 2.730 1.00 93.88 93 LEU A CA 1
ATOM 757 C C . LEU A 1 93 ? 9.236 -16.251 1.317 1.00 93.88 93 LEU A C 1
ATOM 759 O O . LEU A 1 93 ? 10.205 -16.994 1.174 1.00 93.88 93 LEU A O 1
ATOM 763 N N . LEU A 1 94 ? 8.570 -15.727 0.281 1.00 91.88 94 LEU A N 1
ATOM 764 C CA . LEU A 1 94 ? 8.943 -15.938 -1.120 1.00 91.88 94 LEU A CA 1
ATOM 765 C C . LEU A 1 94 ? 10.399 -15.515 -1.380 1.00 91.88 94 LEU A C 1
ATOM 767 O O . LEU A 1 94 ? 11.135 -16.249 -2.040 1.00 91.88 94 LEU A O 1
ATOM 771 N N . PHE A 1 95 ? 10.818 -14.368 -0.838 1.00 90.62 95 PHE A N 1
ATOM 772 C CA . PHE A 1 95 ? 12.203 -13.898 -0.932 1.00 90.62 95 PHE A CA 1
ATOM 773 C C . PHE A 1 95 ? 13.146 -14.672 -0.012 1.00 90.62 95 PHE A C 1
ATOM 775 O O . PHE A 1 95 ? 14.173 -15.147 -0.479 1.00 90.62 95 PHE A O 1
ATOM 782 N N . ALA A 1 96 ? 12.784 -14.887 1.257 1.00 91.12 96 ALA A N 1
ATOM 783 C CA . ALA A 1 96 ? 13.631 -15.596 2.220 1.00 91.12 96 ALA A CA 1
ATOM 784 C C . ALA A 1 96 ? 13.984 -17.025 1.776 1.00 91.12 96 ALA A C 1
ATOM 786 O O . ALA A 1 96 ? 15.068 -17.518 2.070 1.00 91.12 96 ALA A O 1
ATOM 787 N N . MET A 1 97 ? 13.071 -17.692 1.066 1.00 89.94 97 MET A N 1
ATOM 788 C CA . MET A 1 97 ? 13.275 -19.036 0.523 1.00 89.94 97 MET A CA 1
ATOM 789 C C . MET A 1 97 ? 13.827 -19.040 -0.910 1.00 89.94 97 MET A C 1
ATOM 791 O O . MET A 1 97 ? 13.888 -20.106 -1.523 1.00 89.94 97 MET A O 1
ATOM 795 N N . HIS A 1 98 ? 14.183 -17.878 -1.470 1.00 87.69 98 HIS A N 1
ATOM 796 C CA . HIS A 1 98 ? 14.628 -17.733 -2.861 1.00 87.69 98 HIS A CA 1
ATOM 797 C C . HIS A 1 98 ? 13.638 -18.350 -3.879 1.00 87.69 98 HIS A C 1
ATOM 799 O O . HIS A 1 98 ? 14.004 -18.831 -4.950 1.00 87.69 98 HIS A O 1
ATOM 805 N N . LEU A 1 99 ? 12.340 -18.376 -3.553 1.00 87.88 99 LEU A N 1
ATOM 806 C CA . LEU A 1 99 ? 11.304 -18.977 -4.401 1.00 87.88 99 LEU A CA 1
ATOM 807 C C . LEU A 1 99 ? 10.899 -18.050 -5.555 1.00 87.88 99 LEU A C 1
ATOM 809 O O . LEU A 1 99 ? 10.285 -18.510 -6.517 1.00 87.88 99 LEU A O 1
ATOM 813 N N . TRP A 1 100 ? 11.220 -16.756 -5.466 1.00 84.88 100 TRP A N 1
ATOM 814 C CA . TRP A 1 100 ? 10.817 -15.742 -6.445 1.00 84.88 100 TRP A CA 1
ATOM 815 C C . TRP A 1 100 ? 11.438 -15.954 -7.834 1.00 84.88 100 TRP A C 1
ATOM 817 O O . TRP A 1 100 ? 10.869 -15.515 -8.830 1.00 84.88 100 TRP A O 1
ATOM 827 N N . THR A 1 101 ? 12.561 -16.672 -7.925 1.00 81.94 101 THR A N 1
ATOM 828 C CA . THR A 1 101 ? 13.194 -17.034 -9.204 1.00 81.94 101 THR A CA 1
ATOM 829 C C . THR A 1 101 ? 12.409 -18.102 -9.966 1.00 81.94 101 THR A C 1
ATOM 831 O O . THR A 1 101 ? 12.521 -18.216 -11.185 1.00 81.94 101 THR A O 1
ATOM 834 N N . ARG A 1 102 ? 11.554 -18.872 -9.279 1.00 85.12 102 ARG A N 1
ATOM 835 C CA . ARG A 1 102 ? 10.706 -19.895 -9.897 1.00 85.12 102 ARG A CA 1
ATOM 836 C C . ARG A 1 102 ? 9.379 -19.284 -10.341 1.00 85.12 102 ARG A C 1
ATOM 838 O O . ARG A 1 102 ? 8.479 -19.073 -9.527 1.00 85.12 102 ARG A O 1
ATOM 845 N N . THR A 1 103 ? 9.204 -19.110 -11.652 1.00 84.06 103 THR A N 1
ATOM 846 C CA . THR A 1 103 ? 7.996 -18.513 -12.257 1.00 84.06 103 THR A CA 1
ATOM 847 C C . THR A 1 103 ? 6.697 -19.170 -11.783 1.00 84.06 103 THR A C 1
ATOM 849 O O . THR A 1 103 ? 5.721 -18.472 -11.524 1.00 84.06 103 THR A O 1
ATOM 852 N N . ALA A 1 104 ? 6.683 -20.496 -11.593 1.00 88.19 104 ALA A N 1
ATOM 853 C CA . ALA A 1 104 ? 5.509 -21.216 -11.096 1.00 88.19 104 ALA A CA 1
ATOM 854 C C . ALA A 1 104 ? 5.027 -20.696 -9.727 1.00 88.19 104 ALA A C 1
ATOM 856 O O . ALA A 1 104 ? 3.832 -20.474 -9.542 1.00 88.19 104 ALA A O 1
ATOM 857 N N . TRP A 1 105 ? 5.944 -20.441 -8.787 1.00 89.44 105 TRP A N 1
ATOM 858 C CA . TRP A 1 105 ? 5.597 -19.932 -7.456 1.00 89.44 105 TRP A CA 1
ATOM 859 C C . TRP A 1 105 ? 5.139 -18.478 -7.496 1.00 89.44 105 TRP A C 1
ATOM 861 O O . TRP A 1 105 ? 4.166 -18.130 -6.829 1.00 89.44 105 TRP A O 1
ATOM 871 N N . VAL A 1 106 ? 5.779 -17.649 -8.325 1.00 86.94 106 VAL A N 1
ATOM 872 C CA . VAL A 1 106 ? 5.352 -16.259 -8.538 1.00 86.94 106 VAL A CA 1
ATOM 873 C C . VAL A 1 106 ? 3.923 -16.212 -9.080 1.00 86.94 106 VAL A C 1
ATOM 875 O O . VAL A 1 106 ? 3.092 -15.488 -8.538 1.00 86.94 106 VAL A O 1
ATOM 878 N N . VAL A 1 107 ? 3.601 -17.027 -10.091 1.00 88.81 107 VAL A N 1
ATOM 879 C CA . VAL A 1 107 ? 2.251 -17.099 -10.675 1.00 88.81 107 VAL A CA 1
ATOM 880 C C . VAL A 1 107 ? 1.220 -17.557 -9.643 1.00 88.81 107 VAL A C 1
ATOM 882 O O . VAL A 1 107 ? 0.151 -16.954 -9.548 1.00 88.81 107 VAL A O 1
ATOM 885 N N . VAL A 1 108 ? 1.536 -18.576 -8.837 1.00 92.44 108 VAL A N 1
ATOM 886 C CA . VAL A 1 108 ? 0.639 -19.064 -7.776 1.00 92.44 108 VAL A CA 1
ATOM 887 C C . VAL A 1 108 ? 0.371 -17.979 -6.731 1.00 92.44 108 VAL A C 1
ATOM 889 O O . VAL A 1 108 ? -0.789 -17.737 -6.397 1.00 92.44 108 VAL A O 1
ATOM 892 N N . ILE A 1 109 ? 1.407 -17.290 -6.242 1.00 90.75 109 ILE A N 1
ATOM 893 C CA . ILE A 1 109 ? 1.255 -16.242 -5.221 1.00 90.75 109 ILE A CA 1
ATOM 894 C C . ILE A 1 109 ? 0.501 -15.037 -5.781 1.00 90.75 109 ILE A C 1
ATOM 896 O O . ILE A 1 109 ? -0.445 -14.569 -5.152 1.00 90.75 109 ILE A O 1
ATOM 900 N N . VAL A 1 110 ? 0.855 -14.556 -6.974 1.00 88.56 110 VAL A N 1
ATOM 901 C CA . VAL A 1 110 ? 0.144 -13.445 -7.624 1.00 88.56 110 VAL A CA 1
ATOM 902 C C . VAL A 1 110 ? -1.325 -13.804 -7.861 1.00 88.56 110 VAL A C 1
ATOM 904 O O . VAL A 1 110 ? -2.209 -13.006 -7.547 1.00 88.56 110 VAL A O 1
ATOM 907 N N . GLY A 1 111 ? -1.601 -15.020 -8.343 1.00 90.56 111 GLY A N 1
ATOM 908 C CA . GLY A 1 111 ? -2.960 -15.527 -8.521 1.00 90.56 111 GLY A CA 1
ATOM 909 C C . GLY A 1 111 ? -3.740 -15.574 -7.207 1.00 90.56 111 GLY A C 1
ATOM 910 O O . GLY A 1 111 ? -4.877 -15.109 -7.153 1.00 90.56 111 GLY A O 1
ATOM 911 N N . MET A 1 112 ? -3.123 -16.056 -6.125 1.00 92.50 112 MET A N 1
ATOM 912 C CA . MET A 1 112 ? -3.722 -16.070 -4.787 1.00 92.50 112 MET A CA 1
ATOM 913 C C . MET A 1 112 ? -4.046 -14.654 -4.292 1.00 92.50 112 MET A C 1
ATOM 915 O O . MET A 1 112 ? -5.177 -14.399 -3.875 1.00 92.50 112 MET A O 1
ATOM 919 N N . LEU A 1 113 ? -3.085 -13.726 -4.366 1.00 90.62 113 LEU A N 1
ATOM 920 C CA . LEU A 1 113 ? -3.263 -12.332 -3.948 1.00 90.62 113 LEU A CA 1
ATOM 921 C C . LEU A 1 113 ? -4.406 -11.662 -4.722 1.00 90.62 113 LEU A C 1
ATOM 923 O O . LEU A 1 113 ? -5.262 -11.010 -4.116 1.00 90.62 113 LEU A O 1
ATOM 927 N N . ALA A 1 114 ? -4.465 -11.874 -6.039 1.00 88.44 114 ALA A N 1
ATOM 928 C CA . ALA A 1 114 ? -5.523 -11.346 -6.891 1.00 88.44 114 ALA A CA 1
ATOM 929 C C . ALA A 1 114 ? -6.891 -11.964 -6.559 1.00 88.44 114 ALA A C 1
ATOM 931 O O . ALA 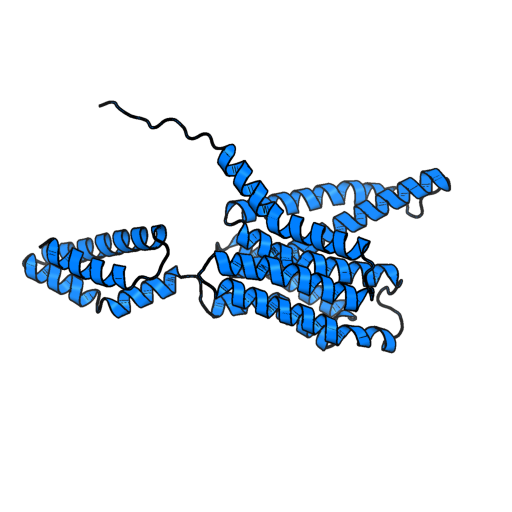A 1 114 ? -7.874 -11.236 -6.425 1.00 88.44 114 ALA A O 1
ATOM 932 N N . LEU A 1 115 ? -6.970 -13.288 -6.373 1.00 89.44 115 LEU A N 1
ATOM 933 C CA . LEU A 1 115 ? -8.222 -13.984 -6.055 1.00 89.44 115 LEU A CA 1
ATOM 934 C C . LEU A 1 115 ? -8.798 -13.533 -4.712 1.00 89.44 115 LEU A C 1
ATOM 936 O O . LEU A 1 115 ? -9.982 -13.196 -4.646 1.00 89.44 115 LEU A O 1
ATOM 940 N N . VAL A 1 116 ? -7.976 -13.482 -3.659 1.00 88.69 116 VAL A N 1
ATOM 941 C CA . VAL A 1 116 ? -8.407 -13.023 -2.328 1.00 88.69 116 VAL A CA 1
ATOM 942 C C . VAL A 1 116 ? -8.848 -11.560 -2.383 1.00 88.69 116 VAL A C 1
ATOM 944 O O . VAL A 1 116 ? -9.916 -11.227 -1.865 1.00 88.69 116 VAL A O 1
ATOM 947 N N . SER A 1 117 ? -8.095 -10.699 -3.077 1.00 86.38 117 SER A N 1
ATOM 948 C CA . SER A 1 117 ? -8.466 -9.288 -3.255 1.00 86.38 117 SER A CA 1
ATOM 949 C C . SER A 1 117 ? -9.798 -9.135 -3.984 1.00 86.38 117 SER A C 1
ATOM 951 O O . SER A 1 117 ? -10.651 -8.361 -3.555 1.00 86.38 117 SER A O 1
ATOM 953 N N . LEU A 1 118 ? -10.012 -9.891 -5.064 1.00 84.56 118 LEU A N 1
ATOM 954 C CA . LEU A 1 118 ? -11.225 -9.805 -5.873 1.00 84.56 118 LEU A CA 1
ATOM 955 C C . LEU A 1 118 ? -12.448 -10.352 -5.124 1.00 84.56 118 LEU A C 1
ATOM 957 O O . LEU A 1 118 ? -13.523 -9.752 -5.168 1.00 84.56 118 LEU A O 1
ATOM 961 N N . GLN A 1 119 ? -12.292 -11.477 -4.419 1.00 84.38 119 GLN A N 1
ATOM 962 C CA . GLN A 1 119 ? -13.352 -12.055 -3.592 1.00 84.38 119 GLN A CA 1
ATOM 963 C C . GLN A 1 119 ? -13.717 -11.131 -2.430 1.00 84.38 119 GLN A C 1
ATOM 965 O O . GLN A 1 119 ? -14.901 -10.887 -2.192 1.00 84.38 119 GLN A O 1
ATOM 970 N N . GLY A 1 120 ? -12.714 -10.586 -1.742 1.00 77.75 120 GLY A N 1
ATOM 971 C CA . GLY A 1 120 ? -12.913 -9.652 -0.643 1.00 77.75 120 GLY A CA 1
ATOM 972 C C . GLY A 1 120 ? -13.574 -8.356 -1.095 1.00 77.75 120 GLY A C 1
ATOM 973 O O . GLY A 1 120 ? -14.552 -7.922 -0.491 1.00 77.75 120 GLY A O 1
ATOM 974 N N . TRP A 1 121 ? -13.124 -7.792 -2.219 1.00 76.56 121 TRP A N 1
ATOM 975 C CA . TRP A 1 121 ? -13.728 -6.597 -2.809 1.00 76.56 121 TRP A CA 1
ATOM 976 C C . TRP A 1 121 ? -15.208 -6.790 -3.160 1.00 76.56 121 TRP A C 1
ATOM 978 O O . TRP A 1 121 ? -16.005 -5.867 -3.009 1.00 76.56 121 TRP A O 1
ATOM 988 N N . ARG A 1 122 ? -15.598 -7.992 -3.608 1.00 76.06 122 ARG A N 1
ATOM 989 C CA . ARG A 1 122 ? -17.002 -8.316 -3.909 1.00 76.06 122 ARG A CA 1
ATOM 990 C C . ARG A 1 122 ? -17.861 -8.526 -2.662 1.00 76.06 122 ARG A C 1
ATOM 992 O O . ARG A 1 122 ? -19.071 -8.353 -2.759 1.00 76.06 122 ARG A O 1
ATOM 999 N N . ARG A 1 123 ? -17.282 -8.955 -1.534 1.00 65.25 123 ARG A N 1
ATOM 1000 C CA . ARG A 1 123 ? -18.049 -9.474 -0.388 1.00 65.25 123 ARG A CA 1
ATOM 1001 C C . ARG A 1 123 ? -18.068 -8.584 0.855 1.00 65.25 123 ARG A C 1
ATOM 1003 O O . ARG A 1 123 ? -19.001 -8.739 1.635 1.00 65.25 123 ARG A O 1
ATOM 1010 N N . THR A 1 124 ? -17.112 -7.681 1.094 1.00 56.56 124 THR A N 1
ATOM 1011 C CA . THR A 1 124 ? -17.004 -7.050 2.431 1.00 56.56 124 THR A CA 1
ATOM 1012 C C . THR A 1 124 ? -16.450 -5.618 2.470 1.00 56.56 124 THR A C 1
ATOM 1014 O O . THR A 1 124 ? -15.645 -5.198 1.647 1.00 56.56 124 THR A O 1
ATOM 1017 N N . LYS A 1 125 ? -16.843 -4.872 3.522 1.00 63.84 125 LYS A N 1
ATOM 1018 C CA . LYS A 1 125 ? -16.295 -3.557 3.930 1.00 63.84 125 LYS A CA 1
ATOM 1019 C C . LYS A 1 125 ? -15.087 -3.671 4.889 1.00 63.84 125 LYS A C 1
ATOM 1021 O O . LYS A 1 125 ? -14.702 -2.684 5.514 1.00 63.84 125 LYS A O 1
ATOM 1026 N N . SER A 1 126 ? -14.470 -4.843 5.046 1.00 70.75 126 SER A N 1
ATOM 1027 C CA . SER A 1 126 ? -13.466 -5.034 6.106 1.00 70.75 126 SER A CA 1
ATOM 1028 C C . SER A 1 126 ? -12.130 -4.331 5.819 1.00 70.75 126 SER A C 1
ATOM 1030 O O . SER A 1 126 ? -11.743 -4.162 4.664 1.00 70.75 126 SER A O 1
ATOM 1032 N N . MET A 1 127 ? -11.440 -3.878 6.872 1.00 76.38 127 MET A N 1
ATOM 1033 C CA . MET A 1 127 ? -10.186 -3.115 6.774 1.00 76.38 127 MET A CA 1
ATOM 1034 C C . MET A 1 127 ? -8.971 -3.989 6.421 1.00 76.38 127 MET A C 1
ATOM 1036 O O . MET A 1 127 ? -7.992 -3.484 5.878 1.00 76.38 127 MET A O 1
ATOM 1040 N N . TRP A 1 128 ? -9.023 -5.302 6.664 1.00 81.56 128 TRP A N 1
ATOM 1041 C CA . TRP A 1 128 ? -7.878 -6.183 6.403 1.00 81.56 128 TRP A CA 1
ATOM 1042 C C . TRP A 1 128 ? -7.601 -6.423 4.915 1.00 81.56 128 TRP A C 1
ATOM 1044 O O . TRP A 1 128 ? -6.506 -6.845 4.562 1.00 81.56 128 TRP A O 1
ATOM 1054 N N . LEU A 1 129 ? -8.560 -6.129 4.032 1.00 84.94 129 LEU A N 1
ATOM 1055 C CA . LEU A 1 129 ? -8.440 -6.333 2.584 1.00 84.94 129 LEU A CA 1
ATOM 1056 C C . LEU A 1 129 ? -7.594 -5.269 1.873 1.00 84.94 129 LEU A C 1
ATOM 1058 O O . LEU A 1 129 ? -7.168 -5.478 0.740 1.00 84.94 129 LEU A O 1
ATOM 1062 N N . TYR A 1 130 ? -7.333 -4.131 2.515 1.00 84.56 130 TYR A N 1
ATOM 1063 C CA . TYR A 1 130 ? -6.606 -3.021 1.895 1.00 84.56 130 TYR A CA 1
ATOM 1064 C C . TYR A 1 130 ? -5.166 -3.374 1.507 1.00 84.56 130 TYR A C 1
ATOM 1066 O O . TYR A 1 130 ? -4.797 -3.172 0.350 1.00 84.56 130 TYR A O 1
ATOM 1074 N N . PRO A 1 131 ? -4.364 -3.987 2.388 1.00 86.69 131 PRO A N 1
ATOM 1075 C CA . PRO A 1 131 ? -3.067 -4.533 2.004 1.00 86.69 131 PRO A CA 1
ATOM 1076 C C . PRO A 1 131 ? -3.109 -5.500 0.823 1.00 86.69 131 PRO A C 1
ATOM 1078 O O . PRO A 1 131 ? -2.212 -5.482 -0.006 1.00 86.69 131 PRO A O 1
ATOM 1081 N N . TRP A 1 132 ? -4.156 -6.309 0.681 1.00 89.25 132 TRP A N 1
ATOM 1082 C CA . TRP A 1 132 ? -4.288 -7.224 -0.457 1.00 89.25 132 TRP A CA 1
ATOM 1083 C C . TRP A 1 132 ? -4.522 -6.463 -1.768 1.00 89.25 132 TRP A C 1
ATOM 1085 O O . TRP A 1 132 ? -3.893 -6.752 -2.792 1.00 89.25 132 TRP A O 1
ATOM 1095 N N . LEU A 1 133 ? -5.355 -5.418 -1.712 1.00 88.06 133 LEU A N 1
ATOM 1096 C CA . LEU A 1 133 ? -5.578 -4.515 -2.840 1.00 88.06 133 LEU A CA 1
ATOM 1097 C C . LEU A 1 133 ? -4.288 -3.826 -3.289 1.00 88.06 133 LEU A C 1
ATOM 1099 O O . LEU A 1 133 ? -4.130 -3.633 -4.489 1.00 88.06 133 LEU A O 1
ATOM 1103 N N . SER A 1 134 ? -3.361 -3.504 -2.377 1.00 86.69 134 SER A N 1
ATOM 1104 C CA . SER A 1 134 ? -2.086 -2.863 -2.743 1.00 86.69 134 SER A CA 1
ATOM 1105 C C . SER A 1 134 ? -1.331 -3.650 -3.815 1.00 86.69 134 SER A C 1
ATOM 1107 O O . SER A 1 134 ? -0.942 -3.088 -4.833 1.00 86.69 134 SER A O 1
ATOM 1109 N N . TYR A 1 135 ? -1.219 -4.968 -3.647 1.00 88.38 135 TYR A N 1
ATOM 1110 C CA . TYR A 1 135 ? -0.503 -5.843 -4.569 1.00 88.38 135 TYR A CA 1
ATOM 1111 C C . TYR A 1 135 ? -1.252 -6.040 -5.881 1.00 88.38 135 TYR A C 1
ATOM 1113 O O . TYR A 1 135 ? -0.650 -6.025 -6.953 1.00 88.38 135 TYR A O 1
ATOM 1121 N N . THR A 1 136 ? -2.576 -6.161 -5.808 1.00 87.62 136 THR A N 1
ATOM 1122 C CA . THR A 1 136 ? -3.410 -6.292 -7.008 1.00 87.62 136 THR A CA 1
ATOM 1123 C C . THR A 1 136 ? -3.411 -5.011 -7.841 1.00 87.62 136 THR A C 1
ATOM 1125 O O . THR A 1 136 ? -3.464 -5.097 -9.062 1.00 87.62 136 THR A O 1
ATOM 1128 N N . LEU A 1 137 ? -3.328 -3.833 -7.209 1.00 87.44 137 LEU A N 1
ATOM 1129 C CA . LEU A 1 137 ? -3.231 -2.532 -7.882 1.00 87.44 137 LEU A CA 1
ATOM 1130 C C . LEU A 1 137 ? -1.801 -2.207 -8.328 1.00 87.44 137 LEU A C 1
ATOM 1132 O O . LEU A 1 137 ? -1.620 -1.540 -9.344 1.00 87.44 137 LEU A O 1
ATOM 1136 N N . ALA A 1 138 ? -0.783 -2.703 -7.623 1.00 88.31 138 ALA A N 1
ATOM 1137 C CA . ALA A 1 138 ? 0.610 -2.518 -8.012 1.00 88.31 138 ALA A CA 1
ATOM 1138 C C . ALA A 1 138 ? 0.883 -3.085 -9.407 1.00 88.31 138 ALA A C 1
ATOM 1140 O O . ALA A 1 138 ? 1.534 -2.431 -10.214 1.00 88.31 138 ALA A O 1
ATOM 1141 N N . ILE A 1 139 ? 0.334 -4.263 -9.719 1.00 87.31 139 ILE A N 1
ATOM 1142 C CA . ILE A 1 139 ? 0.522 -4.920 -11.018 1.00 87.31 139 ILE A CA 1
ATOM 1143 C C . ILE A 1 139 ? 0.091 -4.018 -12.189 1.00 87.31 139 ILE A C 1
ATOM 1145 O O . ILE A 1 139 ? 0.951 -3.710 -13.015 1.00 87.31 139 ILE A O 1
ATOM 1149 N N . PRO A 1 140 ? -1.172 -3.553 -12.300 1.00 89.25 140 PRO A N 1
ATOM 1150 C CA . PRO A 1 140 ? -1.598 -2.685 -13.393 1.00 89.25 140 PRO A CA 1
ATOM 1151 C C . PRO A 1 140 ? -0.900 -1.322 -13.375 1.00 89.25 140 PRO A C 1
ATOM 1153 O O . PRO A 1 140 ? -0.609 -0.803 -14.447 1.00 89.25 140 PRO A O 1
ATOM 1156 N N . ILE A 1 141 ? -0.573 -0.749 -12.209 1.00 89.19 141 ILE A N 1
ATOM 1157 C CA . ILE A 1 141 ? 0.166 0.526 -12.136 1.00 89.19 141 ILE A CA 1
ATOM 1158 C C . ILE A 1 141 ? 1.561 0.375 -12.748 1.00 89.19 141 ILE A C 1
ATOM 1160 O O . ILE A 1 141 ? 1.931 1.120 -13.655 1.00 89.19 141 ILE A O 1
ATOM 1164 N N . LEU A 1 142 ? 2.330 -0.599 -12.263 1.00 89.12 142 LEU A N 1
ATOM 1165 C CA . LEU A 1 142 ? 3.722 -0.789 -12.658 1.00 89.12 142 LEU A CA 1
ATOM 1166 C C . LEU A 1 142 ? 3.837 -1.259 -14.111 1.00 89.12 142 LEU A C 1
ATOM 1168 O O . LEU A 1 142 ? 4.678 -0.760 -14.854 1.00 89.12 142 LEU A O 1
ATOM 1172 N N . SER A 1 143 ? 2.961 -2.166 -14.546 1.00 88.75 143 SER A N 1
ATOM 1173 C CA . SER A 1 143 ? 2.918 -2.610 -15.946 1.00 88.75 143 SER A CA 1
ATOM 1174 C C . SER A 1 143 ? 2.472 -1.502 -16.902 1.00 88.75 143 SER A C 1
ATOM 1176 O O . SER A 1 143 ? 3.023 -1.407 -17.995 1.00 88.75 143 SER A O 1
ATOM 1178 N N . SER A 1 144 ? 1.548 -0.621 -16.501 1.00 89.25 144 SER A N 1
ATOM 1179 C CA . SER A 1 144 ? 1.184 0.555 -17.306 1.00 89.25 144 SER A CA 1
ATOM 1180 C C . SER A 1 144 ? 2.346 1.534 -17.418 1.00 89.25 144 SER A C 1
ATOM 1182 O O . SER A 1 144 ? 2.609 2.039 -18.505 1.00 89.25 144 SER A O 1
ATOM 1184 N N . LEU A 1 145 ? 3.075 1.769 -16.323 1.00 88.75 145 LEU A N 1
ATOM 1185 C CA . LEU A 1 145 ? 4.259 2.626 -16.332 1.00 88.75 145 LEU A CA 1
ATOM 1186 C C . LEU A 1 145 ? 5.352 2.057 -17.248 1.00 88.75 145 LEU A C 1
ATOM 1188 O O . LEU A 1 145 ? 5.910 2.787 -18.064 1.00 88.75 145 LEU A O 1
ATOM 1192 N N . ALA A 1 146 ? 5.607 0.748 -17.169 1.00 86.94 146 ALA A N 1
ATOM 1193 C CA . ALA A 1 146 ? 6.541 0.062 -18.056 1.00 86.94 146 ALA A CA 1
ATOM 1194 C C . ALA A 1 146 ? 6.091 0.130 -19.527 1.00 86.94 146 ALA A C 1
ATOM 1196 O O . ALA A 1 146 ? 6.901 0.423 -20.404 1.00 86.94 146 ALA A O 1
ATOM 1197 N N . ALA A 1 147 ? 4.798 -0.067 -19.803 1.00 88.31 147 ALA A N 1
ATOM 1198 C CA . ALA A 1 147 ? 4.226 0.053 -21.143 1.00 88.31 147 ALA A CA 1
ATOM 1199 C C . ALA A 1 147 ? 4.373 1.478 -21.703 1.00 88.31 147 ALA A C 1
ATOM 1201 O O . ALA A 1 147 ? 4.765 1.651 -22.856 1.00 88.31 147 ALA A O 1
ATOM 1202 N N . MET A 1 148 ? 4.131 2.506 -20.884 1.00 89.75 148 MET A N 1
ATOM 1203 C CA . MET A 1 148 ? 4.355 3.905 -21.262 1.00 89.75 148 MET A CA 1
ATOM 1204 C C . MET A 1 148 ? 5.833 4.190 -21.540 1.00 89.75 148 MET A C 1
ATOM 1206 O O . MET A 1 148 ? 6.143 4.845 -22.533 1.00 89.75 148 MET A O 1
ATOM 1210 N N . GLY A 1 149 ? 6.742 3.663 -20.714 1.00 87.12 149 GLY A N 1
ATOM 1211 C CA . GLY A 1 149 ? 8.185 3.752 -20.942 1.00 87.12 149 GLY A CA 1
ATOM 1212 C C . GLY A 1 149 ? 8.604 3.098 -22.261 1.00 87.12 149 GLY A C 1
ATOM 1213 O O . GLY A 1 149 ? 9.334 3.705 -23.042 1.00 87.12 149 GLY A O 1
ATOM 1214 N N . ALA A 1 150 ? 8.073 1.910 -22.563 1.00 87.00 150 ALA A N 1
ATOM 1215 C CA . ALA A 1 150 ? 8.328 1.208 -23.818 1.00 87.00 150 ALA A CA 1
ATOM 1216 C C . ALA A 1 150 ? 7.816 1.989 -25.039 1.00 87.00 150 ALA A C 1
ATOM 1218 O O . ALA A 1 150 ? 8.517 2.081 -26.047 1.00 87.00 150 ALA A O 1
ATOM 1219 N N . VAL A 1 151 ? 6.622 2.590 -24.953 1.00 88.44 151 VAL A N 1
ATOM 1220 C CA . VAL A 1 151 ? 6.079 3.457 -26.011 1.00 88.44 151 VAL A CA 1
ATOM 1221 C C . VAL A 1 151 ? 6.941 4.705 -26.189 1.00 88.44 151 VAL A C 1
ATOM 1223 O O . VAL A 1 151 ? 7.313 5.018 -27.316 1.00 88.44 151 VAL A O 1
ATOM 1226 N N . ALA A 1 152 ? 7.311 5.384 -25.100 1.00 88.19 152 ALA A N 1
ATOM 1227 C CA . ALA A 1 152 ? 8.155 6.576 -25.151 1.00 88.19 152 ALA A CA 1
ATOM 1228 C C . ALA A 1 152 ? 9.525 6.277 -25.779 1.00 88.19 152 ALA A C 1
ATOM 1230 O O . ALA A 1 152 ? 9.959 6.990 -26.683 1.00 88.19 152 ALA A O 1
ATOM 1231 N N . TYR A 1 153 ? 10.166 5.181 -25.364 1.00 87.00 153 TYR A N 1
ATOM 1232 C CA . TYR A 1 153 ? 11.428 4.720 -25.937 1.00 87.00 153 TYR A CA 1
ATOM 1233 C C . TYR A 1 153 ? 11.287 4.334 -27.416 1.00 87.00 153 TYR A C 1
ATOM 1235 O O . TYR A 1 153 ? 12.137 4.678 -28.233 1.00 87.00 153 TYR A O 1
ATOM 1243 N N . GLY A 1 154 ? 10.190 3.668 -27.788 1.00 87.06 154 GLY A N 1
ATOM 1244 C CA . GLY A 1 154 ? 9.902 3.310 -29.176 1.00 87.06 154 GLY A CA 1
ATOM 1245 C C . GLY A 1 154 ? 9.730 4.520 -30.088 1.00 87.06 154 GLY A C 1
ATOM 1246 O O . GLY A 1 154 ? 10.328 4.561 -31.161 1.00 87.06 154 GLY A O 1
ATOM 1247 N N . VAL A 1 155 ? 8.966 5.523 -29.644 1.00 87.06 155 VAL A N 1
ATOM 1248 C CA . VAL A 1 155 ? 8.797 6.796 -30.362 1.00 87.06 155 VAL A CA 1
ATOM 1249 C C . VAL A 1 155 ? 10.138 7.512 -30.491 1.00 87.06 155 VAL A C 1
ATOM 1251 O O . VAL A 1 155 ? 10.495 7.944 -31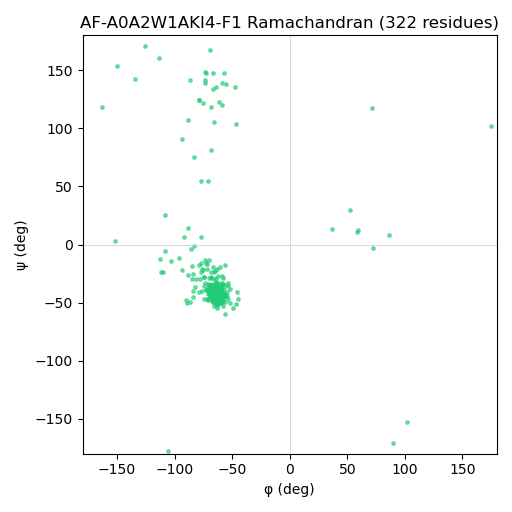.583 1.00 87.06 155 VAL A O 1
ATOM 1254 N N . TRP A 1 156 ? 10.912 7.583 -29.408 1.00 88.00 156 TRP A N 1
ATOM 1255 C CA . TRP A 1 156 ? 12.239 8.196 -29.418 1.00 88.00 156 TRP A CA 1
ATOM 1256 C C . TRP A 1 156 ? 13.197 7.508 -30.400 1.00 88.00 156 TRP A C 1
ATOM 1258 O O . TRP A 1 156 ? 13.838 8.175 -31.210 1.00 88.00 156 TRP A O 1
ATOM 1268 N N . SER A 1 157 ? 13.246 6.173 -30.390 1.00 86.62 157 SER A N 1
ATOM 1269 C CA . SER A 1 157 ? 14.064 5.388 -31.320 1.00 86.62 157 SER A CA 1
ATOM 1270 C C . SER A 1 157 ? 13.615 5.555 -32.769 1.00 86.62 157 SER A C 1
ATOM 1272 O O . SER A 1 157 ? 14.453 5.621 -33.660 1.00 86.62 157 SER A O 1
ATOM 1274 N N . LEU A 1 158 ? 12.310 5.661 -33.024 1.00 87.81 158 LEU A N 1
ATOM 1275 C CA . LEU A 1 158 ? 11.790 5.901 -34.369 1.00 87.81 158 LEU A CA 1
ATOM 1276 C C . LEU A 1 158 ? 12.177 7.295 -34.886 1.00 87.81 158 LEU A C 1
ATOM 1278 O O . LEU A 1 158 ? 12.508 7.432 -36.060 1.00 87.81 158 LEU A O 1
ATOM 1282 N N . VAL A 1 159 ? 12.200 8.305 -34.008 1.00 90.06 159 VAL A N 1
ATOM 1283 C CA . VAL A 1 159 ? 12.644 9.669 -34.340 1.00 90.06 159 VAL A CA 1
ATOM 1284 C C . VAL A 1 159 ? 14.154 9.736 -34.592 1.00 90.06 159 VAL A C 1
ATOM 1286 O O . VAL A 1 159 ? 14.574 10.419 -35.521 1.00 90.06 159 VAL A O 1
ATOM 1289 N N . GLN A 1 160 ? 14.975 9.044 -33.793 1.00 90.75 160 GLN A N 1
ATOM 1290 C CA . GLN A 1 160 ? 16.439 9.101 -33.927 1.00 90.75 160 GLN A CA 1
ATOM 1291 C C . GLN A 1 160 ? 17.007 8.149 -34.985 1.00 90.75 160 GLN A C 1
ATOM 1293 O O . GLN A 1 160 ? 17.868 8.541 -35.765 1.00 90.75 160 GLN A O 1
ATOM 1298 N N . ASN A 1 161 ? 16.544 6.899 -34.997 1.00 85.44 161 ASN A N 1
ATOM 1299 C CA . ASN A 1 161 ? 17.153 5.799 -35.751 1.00 85.44 161 ASN A CA 1
ATOM 1300 C C . ASN A 1 161 ? 16.314 5.374 -36.968 1.00 85.44 161 ASN A C 1
ATOM 1302 O O . ASN A 1 161 ? 16.723 4.498 -37.725 1.00 85.44 161 ASN A O 1
ATOM 1306 N N . GLY A 1 162 ? 15.117 5.944 -37.149 1.00 82.69 162 GLY A N 1
ATOM 1307 C CA . GLY A 1 162 ? 14.212 5.619 -38.258 1.00 82.69 162 GLY A CA 1
ATOM 1308 C C . GLY A 1 162 ? 13.532 4.248 -38.157 1.00 82.69 162 GLY A C 1
ATOM 1309 O O . GLY A 1 162 ? 12.688 3.925 -38.991 1.00 82.69 162 GLY A O 1
ATOM 1310 N N . HIS A 1 163 ? 13.848 3.446 -37.137 1.00 81.25 163 HIS A N 1
ATOM 1311 C CA . HIS A 1 163 ? 13.205 2.164 -36.874 1.00 81.25 163 HIS A CA 1
ATOM 1312 C C . HIS A 1 163 ? 12.855 2.012 -35.391 1.00 81.25 163 HIS A C 1
ATOM 1314 O O . HIS A 1 163 ? 13.599 2.412 -34.488 1.00 81.25 163 HIS A O 1
ATOM 1320 N N . ALA A 1 164 ? 11.701 1.402 -35.136 1.00 80.50 164 ALA A N 1
ATOM 1321 C CA . ALA A 1 164 ? 11.299 1.043 -33.788 1.00 80.50 164 ALA A CA 1
ATOM 1322 C C . ALA A 1 164 ? 11.875 -0.337 -33.411 1.00 80.50 164 ALA A C 1
ATOM 1324 O O . ALA A 1 164 ? 11.913 -1.229 -34.259 1.00 80.50 164 ALA A O 1
ATOM 1325 N N . PRO A 1 165 ? 12.322 -0.535 -32.159 1.00 83.00 165 PRO A N 1
ATOM 1326 C CA . PRO A 1 165 ? 12.868 -1.815 -31.701 1.00 83.00 165 PRO A CA 1
ATOM 1327 C C . PRO A 1 165 ? 11.811 -2.929 -31.621 1.00 83.00 165 PRO A C 1
ATOM 1329 O O . PRO A 1 165 ? 12.155 -4.105 -31.681 1.00 83.00 165 PRO A O 1
ATOM 1332 N N . LEU A 1 166 ? 10.528 -2.574 -31.492 1.00 84.62 166 LEU A N 1
ATOM 1333 C CA . LEU A 1 166 ? 9.404 -3.512 -31.485 1.00 84.62 166 LEU A CA 1
ATOM 1334 C C . LEU A 1 166 ? 8.517 -3.303 -32.720 1.00 84.62 166 LEU A C 1
ATOM 1336 O O . LEU A 1 166 ? 8.519 -2.244 -33.345 1.00 84.62 166 LEU A O 1
ATOM 1340 N N . GLY A 1 167 ? 7.711 -4.307 -33.064 1.00 85.94 167 GLY A N 1
ATOM 1341 C CA . GLY A 1 167 ? 6.702 -4.164 -34.114 1.00 85.94 167 GLY A CA 1
ATOM 1342 C C . GLY A 1 167 ? 5.590 -3.176 -33.731 1.00 85.94 167 GLY A C 1
ATOM 1343 O O . GLY A 1 167 ? 5.173 -3.116 -32.574 1.00 85.94 167 GLY A O 1
ATOM 1344 N N . ILE A 1 168 ? 5.042 -2.466 -34.726 1.00 85.62 168 ILE A N 1
ATOM 1345 C CA . ILE A 1 168 ? 3.911 -1.523 -34.582 1.00 85.62 168 ILE A CA 1
ATOM 1346 C C . ILE A 1 168 ? 2.741 -2.086 -33.740 1.00 85.62 168 ILE A C 1
ATOM 1348 O O . ILE A 1 168 ? 2.230 -1.345 -32.894 1.00 85.62 168 ILE A O 1
ATOM 1352 N N . PRO A 1 169 ? 2.331 -3.370 -33.873 1.00 90.12 169 PRO A N 1
ATOM 1353 C CA . PRO A 1 169 ? 1.240 -3.923 -33.068 1.00 90.12 169 PRO A CA 1
ATOM 1354 C C . PRO A 1 169 ? 1.468 -3.839 -31.552 1.00 90.12 169 PRO A C 1
ATOM 1356 O O . PRO A 1 169 ? 0.514 -3.615 -30.809 1.00 90.12 169 PRO A O 1
ATOM 1359 N N . TYR A 1 170 ? 2.715 -3.962 -31.082 1.00 88.12 170 TYR A N 1
ATOM 1360 C CA . TYR A 1 170 ? 3.030 -3.876 -29.654 1.00 88.12 170 TYR A CA 1
ATOM 1361 C C . TYR A 1 170 ? 2.829 -2.460 -29.111 1.00 88.12 170 TYR A C 1
ATOM 1363 O O . TYR A 1 170 ? 2.290 -2.299 -28.020 1.00 88.12 170 TYR A O 1
ATOM 1371 N N . TYR A 1 171 ? 3.178 -1.426 -29.881 1.00 89.38 171 TYR A N 1
ATOM 1372 C CA . TYR A 1 171 ? 2.956 -0.036 -29.469 1.00 89.38 171 TYR A CA 1
ATOM 1373 C C . TYR A 1 171 ? 1.475 0.326 -29.410 1.00 89.38 171 TYR A C 1
ATOM 1375 O O . TYR A 1 171 ? 1.060 1.013 -28.479 1.00 89.38 171 TYR A O 1
ATOM 1383 N N . ILE A 1 172 ? 0.668 -0.172 -30.352 1.00 89.12 172 ILE A N 1
ATOM 1384 C CA . ILE A 1 172 ? -0.793 -0.011 -30.309 1.00 89.12 172 ILE A CA 1
ATOM 1385 C C . ILE A 1 172 ? -1.355 -0.715 -29.069 1.00 89.12 172 ILE A C 1
ATOM 1387 O O . ILE A 1 172 ? -2.135 -0.124 -28.322 1.00 89.12 172 ILE A O 1
ATOM 1391 N N . LEU A 1 173 ? -0.920 -1.954 -28.812 1.00 91.81 173 LEU A N 1
ATOM 1392 C CA . LEU A 1 173 ? -1.340 -2.719 -27.641 1.00 91.81 173 LEU A CA 1
ATOM 1393 C C . LEU A 1 173 ? -0.993 -1.991 -26.335 1.00 91.81 173 LEU A C 1
ATOM 1395 O O . LEU A 1 173 ? -1.871 -1.813 -25.496 1.00 91.81 173 LEU A O 1
ATOM 1399 N N . PHE A 1 174 ? 0.248 -1.526 -26.171 1.00 91.56 174 PHE A N 1
ATOM 1400 C CA . PHE A 1 174 ? 0.684 -0.772 -24.991 1.00 91.56 174 PHE A CA 1
ATOM 1401 C C . PHE A 1 174 ? -0.047 0.566 -24.848 1.00 91.56 174 PHE A C 1
ATOM 1403 O O . PHE A 1 174 ? -0.456 0.921 -23.742 1.00 91.56 174 PHE A O 1
ATOM 1410 N N . GLY A 1 175 ? -0.261 1.272 -25.962 1.00 89.75 175 GLY A N 1
ATOM 1411 C CA . GLY A 1 175 ? -0.975 2.544 -26.005 1.00 89.75 175 GLY A CA 1
ATOM 1412 C C . GLY A 1 175 ? -2.443 2.433 -25.594 1.00 89.75 175 GLY A C 1
ATOM 1413 O O . GLY A 1 175 ? -2.962 3.358 -24.980 1.00 89.75 175 GLY A O 1
ATOM 1414 N N . LEU A 1 176 ? -3.104 1.304 -25.870 1.00 91.88 176 LEU A N 1
ATOM 1415 C CA . LEU A 1 176 ? -4.468 1.031 -25.402 1.00 91.88 176 LEU A CA 1
ATOM 1416 C C . LEU A 1 176 ? -4.492 0.463 -23.978 1.00 91.88 176 LEU A C 1
ATOM 1418 O O . LEU A 1 176 ? -5.340 0.838 -23.168 1.00 91.88 176 LEU A O 1
ATOM 1422 N N . TYR A 1 177 ? -3.553 -0.428 -23.663 1.00 92.81 177 TYR A N 1
ATOM 1423 C CA . TYR A 1 177 ? -3.468 -1.107 -22.376 1.00 92.81 177 TYR A CA 1
ATOM 1424 C C . TYR A 1 177 ? -3.223 -0.138 -21.216 1.00 92.81 177 TYR A C 1
ATOM 1426 O O . TYR A 1 177 ? -3.968 -0.164 -20.237 1.00 92.81 177 TYR A O 1
ATOM 1434 N N . ALA A 1 178 ? -2.209 0.725 -21.327 1.00 91.00 178 ALA A N 1
ATOM 1435 C CA . ALA A 1 178 ? -1.794 1.608 -20.240 1.00 91.00 178 ALA A CA 1
ATOM 1436 C C . ALA A 1 178 ? -2.916 2.545 -19.742 1.00 91.00 178 ALA A C 1
ATOM 1438 O O . ALA A 1 178 ? -3.207 2.529 -18.544 1.00 91.00 178 ALA A O 1
ATOM 1439 N N . PRO A 1 179 ? -3.610 3.327 -20.597 1.00 90.94 179 PRO A N 1
ATOM 1440 C CA . PRO A 1 179 ? -4.692 4.188 -20.125 1.00 90.94 179 PRO A CA 1
ATOM 1441 C C . PRO A 1 179 ? -5.874 3.382 -19.582 1.00 90.94 179 PRO A C 1
ATOM 1443 O O . PRO A 1 179 ? -6.480 3.790 -18.594 1.00 90.94 179 PRO A O 1
ATOM 1446 N N . PHE A 1 180 ? -6.186 2.222 -20.169 1.00 90.50 180 PHE A N 1
ATOM 1447 C CA . PHE A 1 180 ? -7.267 1.361 -19.692 1.00 90.50 180 PHE A CA 1
ATOM 1448 C C . PHE A 1 180 ? -6.984 0.800 -18.289 1.00 90.50 180 PHE A C 1
ATOM 1450 O O . PHE A 1 180 ? -7.827 0.885 -17.392 1.00 90.50 180 PHE A O 1
ATOM 1457 N N . ALA A 1 181 ? -5.778 0.278 -18.064 1.00 91.00 181 ALA A N 1
ATOM 1458 C CA . ALA A 1 181 ? -5.356 -0.258 -16.775 1.00 91.00 181 ALA A CA 1
ATOM 1459 C C . ALA A 1 181 ? -5.239 0.837 -15.700 1.00 91.00 181 ALA A C 1
ATOM 1461 O O . ALA A 1 181 ? -5.690 0.638 -14.564 1.00 91.00 181 ALA A O 1
ATOM 1462 N N . LEU A 1 182 ? -4.720 2.018 -16.056 1.00 89.75 182 LEU A N 1
ATOM 1463 C CA . LEU A 1 182 ? -4.700 3.179 -15.162 1.00 89.75 182 LEU A CA 1
ATOM 1464 C C . LEU A 1 182 ? -6.110 3.667 -14.831 1.00 89.75 182 LEU A C 1
ATOM 1466 O O . LEU A 1 182 ? -6.372 3.985 -13.674 1.00 89.75 182 LEU A O 1
ATOM 1470 N N . TYR A 1 183 ? -7.035 3.671 -15.792 1.00 90.94 183 TYR A N 1
ATOM 1471 C CA . TYR A 1 183 ? -8.430 4.036 -15.551 1.00 90.94 183 TYR A CA 1
ATOM 1472 C C . TYR A 1 183 ? -9.096 3.096 -14.539 1.00 90.94 183 TYR A C 1
ATOM 1474 O O . TYR A 1 183 ? -9.698 3.559 -13.566 1.00 90.94 183 TYR A O 1
ATOM 1482 N N . ILE A 1 184 ? -8.940 1.777 -14.710 1.00 87.38 184 ILE A N 1
ATOM 1483 C CA . ILE A 1 184 ? -9.475 0.789 -13.760 1.00 87.38 184 ILE A CA 1
ATOM 1484 C C . ILE A 1 184 ? -8.874 1.016 -12.373 1.00 87.38 184 ILE A C 1
ATOM 1486 O O . ILE A 1 184 ? -9.617 1.151 -11.397 1.00 87.38 184 ILE A O 1
ATOM 1490 N N . THR A 1 185 ? -7.549 1.129 -12.288 1.00 86.88 185 THR A N 1
ATOM 1491 C CA . THR A 1 185 ? -6.842 1.358 -11.021 1.00 86.88 185 THR A CA 1
ATOM 1492 C C . THR A 1 185 ? -7.312 2.645 -10.347 1.00 86.88 185 THR A C 1
ATOM 1494 O O . THR A 1 185 ? -7.660 2.625 -9.168 1.00 86.88 185 THR A O 1
ATOM 1497 N N . ALA A 1 186 ? -7.400 3.752 -11.087 1.00 84.94 186 ALA A N 1
ATOM 1498 C CA . ALA A 1 186 ? -7.855 5.039 -10.572 1.00 84.94 186 ALA A CA 1
ATOM 1499 C C . ALA A 1 186 ? -9.311 4.978 -10.091 1.00 84.94 186 ALA A C 1
ATOM 1501 O O . ALA A 1 186 ? -9.642 5.547 -9.049 1.00 84.94 186 ALA A O 1
ATOM 1502 N N . SER A 1 187 ? -10.179 4.248 -10.797 1.00 84.44 187 SER A N 1
ATOM 1503 C CA . SER A 1 187 ? -11.572 4.048 -10.386 1.00 84.44 187 SER A CA 1
ATOM 1504 C C . SER A 1 187 ? -11.679 3.265 -9.070 1.00 84.44 187 SER A C 1
ATOM 1506 O O . SER A 1 187 ? -12.487 3.612 -8.203 1.00 84.44 187 SER A O 1
ATOM 1508 N N . MET A 1 188 ? -10.835 2.243 -8.881 1.00 82.81 188 MET A N 1
ATOM 1509 C CA . MET A 1 188 ? -10.781 1.460 -7.646 1.00 82.81 188 MET A CA 1
ATOM 1510 C C . MET A 1 188 ? -10.174 2.279 -6.508 1.00 82.81 188 MET A C 1
ATOM 1512 O O . MET A 1 188 ? -10.782 2.375 -5.443 1.00 82.81 188 MET A O 1
ATOM 1516 N N . ALA A 1 189 ? -9.042 2.941 -6.747 1.00 81.06 189 ALA A N 1
ATOM 1517 C CA . ALA A 1 189 ? -8.389 3.815 -5.779 1.00 81.06 189 ALA A CA 1
ATOM 1518 C C . ALA A 1 189 ? -9.328 4.938 -5.316 1.00 81.06 189 ALA A C 1
ATOM 1520 O O . ALA A 1 189 ? -9.451 5.179 -4.121 1.00 81.06 189 ALA A O 1
ATOM 1521 N N . SER A 1 190 ? -10.091 5.550 -6.228 1.00 78.31 190 SER A N 1
ATOM 1522 C CA . SER A 1 190 ? -11.077 6.584 -5.884 1.00 78.31 190 SER A CA 1
ATOM 1523 C C . SER A 1 190 ? -12.157 6.072 -4.925 1.00 78.31 190 SER A C 1
ATOM 1525 O O . SER A 1 190 ? -12.579 6.799 -4.029 1.00 78.31 190 SER A O 1
ATOM 1527 N N . LYS A 1 191 ? -12.597 4.814 -5.070 1.00 79.44 191 LYS A N 1
ATOM 1528 C CA . LYS A 1 191 ? -13.545 4.192 -4.129 1.00 79.44 191 LYS A CA 1
ATOM 1529 C C . LYS A 1 191 ? -12.917 3.959 -2.754 1.00 79.44 191 LYS A C 1
ATOM 1531 O O . LYS A 1 191 ? -13.606 4.100 -1.749 1.00 79.44 191 LYS A O 1
ATOM 1536 N N . VAL A 1 192 ? -11.628 3.620 -2.706 1.00 80.62 192 VAL A N 1
ATOM 1537 C CA . VAL A 1 192 ? -10.883 3.461 -1.449 1.00 80.62 192 VAL A CA 1
ATOM 1538 C C . VAL A 1 192 ? -10.712 4.803 -0.736 1.00 80.62 192 VAL A C 1
ATOM 1540 O O . VAL A 1 192 ? -11.044 4.905 0.442 1.00 80.62 192 VAL A O 1
ATOM 1543 N N . VAL A 1 193 ? -10.276 5.836 -1.464 1.00 79.56 193 VAL A N 1
ATOM 1544 C CA . VAL A 1 193 ? -10.072 7.198 -0.943 1.00 79.56 193 VAL A CA 1
ATOM 1545 C C . VAL A 1 193 ? -11.356 7.766 -0.347 1.00 79.56 193 VAL A C 1
ATOM 1547 O O . VAL A 1 193 ? -11.327 8.265 0.769 1.00 79.56 193 VAL A O 1
ATOM 1550 N N . ARG A 1 194 ? -12.492 7.618 -1.046 1.00 74.62 194 ARG A N 1
ATOM 1551 C CA . ARG A 1 194 ? -13.809 8.075 -0.561 1.00 74.62 194 ARG A CA 1
ATOM 1552 C C . ARG A 1 194 ? -14.253 7.411 0.743 1.00 74.62 194 ARG A C 1
ATOM 1554 O O . ARG A 1 194 ? -15.178 7.904 1.377 1.00 74.62 194 ARG A O 1
ATOM 1561 N N . ARG A 1 195 ? -13.668 6.267 1.106 1.00 73.69 195 ARG A N 1
ATOM 1562 C CA . ARG A 1 195 ? -14.006 5.559 2.342 1.00 73.69 195 ARG A CA 1
ATOM 1563 C C . ARG A 1 195 ? -13.151 6.023 3.512 1.00 73.69 195 ARG A C 1
ATOM 1565 O O . ARG A 1 195 ? -13.684 6.282 4.582 1.00 73.69 195 ARG A O 1
ATOM 1572 N N . ASP A 1 196 ? -11.836 6.049 3.317 1.00 81.19 196 ASP A N 1
ATOM 1573 C CA . ASP A 1 196 ? -10.868 6.595 4.267 1.00 81.19 196 ASP A CA 1
ATOM 1574 C C . ASP A 1 196 ? -9.543 6.823 3.534 1.00 81.19 196 ASP A C 1
ATOM 1576 O O . ASP A 1 196 ? -8.908 5.875 3.050 1.00 81.19 196 ASP A O 1
ATOM 1580 N N . TRP A 1 197 ? -9.099 8.076 3.471 1.00 84.06 197 TRP A N 1
ATOM 1581 C CA . TRP A 1 197 ? -7.841 8.420 2.821 1.00 84.06 197 TRP A CA 1
ATOM 1582 C C . TRP A 1 197 ? -6.630 7.760 3.493 1.00 84.06 197 TRP A C 1
ATOM 1584 O O . TRP A 1 197 ? -5.658 7.465 2.806 1.00 84.06 197 TRP A O 1
ATOM 1594 N N . LEU A 1 198 ? -6.681 7.446 4.795 1.00 85.44 198 LEU A N 1
ATOM 1595 C CA . LEU A 1 198 ? -5.572 6.773 5.481 1.00 85.44 198 LEU A CA 1
ATOM 1596 C C . LEU A 1 198 ? -5.403 5.323 5.039 1.00 85.44 198 LEU A C 1
ATOM 1598 O O . LEU A 1 198 ? -4.279 4.838 4.921 1.00 85.44 198 LEU A O 1
ATOM 1602 N N . LEU A 1 199 ? -6.515 4.631 4.781 1.00 85.00 199 LEU A N 1
ATOM 1603 C CA . LEU A 1 199 ? -6.479 3.275 4.236 1.00 85.00 199 LEU A CA 1
ATOM 1604 C C . LEU A 1 199 ? -5.949 3.293 2.802 1.00 85.00 199 LEU A C 1
ATOM 1606 O O . LEU A 1 199 ? -5.183 2.407 2.433 1.00 85.00 199 LEU A O 1
ATOM 1610 N N . ALA A 1 200 ? -6.280 4.326 2.022 1.00 86.19 200 ALA A N 1
ATOM 1611 C CA . ALA A 1 200 ? -5.693 4.528 0.702 1.00 86.19 200 ALA A CA 1
ATOM 1612 C C . ALA A 1 200 ? -4.169 4.733 0.781 1.00 86.19 200 ALA A C 1
ATOM 1614 O O . ALA A 1 200 ? -3.427 4.074 0.052 1.00 86.19 200 ALA A O 1
ATOM 1615 N N . SER A 1 201 ? -3.688 5.573 1.702 1.00 89.69 201 SER A N 1
ATOM 1616 C CA . SER A 1 201 ? -2.250 5.782 1.911 1.00 89.69 201 SER A CA 1
ATOM 1617 C C . SER A 1 201 ? -1.544 4.486 2.330 1.00 89.69 201 SER A C 1
ATOM 1619 O O . SER A 1 201 ? -0.487 4.179 1.786 1.00 89.69 201 SER A O 1
ATOM 1621 N N . LEU A 1 202 ? -2.158 3.673 3.203 1.00 90.00 202 LEU A N 1
ATOM 1622 C CA . LEU A 1 202 ? -1.650 2.341 3.559 1.00 90.00 202 LEU A CA 1
ATOM 1623 C C . LEU A 1 202 ? -1.566 1.410 2.337 1.00 90.00 202 LEU A C 1
ATOM 1625 O O . LEU A 1 202 ? -0.579 0.698 2.173 1.00 90.00 202 LEU A O 1
ATOM 1629 N N . THR A 1 203 ? -2.574 1.416 1.454 1.00 88.81 203 THR A N 1
ATOM 1630 C CA . THR A 1 203 ? -2.519 0.609 0.220 1.00 88.81 203 THR A CA 1
ATOM 1631 C C . THR A 1 203 ? -1.440 1.057 -0.753 1.00 88.81 203 THR A C 1
ATOM 1633 O O . THR A 1 203 ? -0.995 0.263 -1.572 1.00 88.81 203 THR A O 1
ATOM 1636 N N . ALA A 1 204 ? -1.006 2.311 -0.678 1.00 89.69 204 ALA A N 1
ATOM 1637 C CA . ALA A 1 204 ? 0.052 2.822 -1.530 1.00 89.69 204 ALA A CA 1
ATOM 1638 C C . ALA A 1 204 ? 1.456 2.526 -0.973 1.00 89.69 204 ALA A C 1
ATOM 1640 O O . ALA A 1 204 ? 2.420 2.552 -1.735 1.00 89.69 204 ALA A O 1
ATOM 1641 N N . THR A 1 205 ? 1.587 2.215 0.323 1.00 90.81 205 THR A N 1
ATOM 1642 C CA . THR A 1 205 ? 2.879 2.028 1.007 1.00 90.81 205 THR A CA 1
ATOM 1643 C C . THR A 1 205 ? 3.802 0.995 0.344 1.00 90.81 205 THR A C 1
ATOM 1645 O O . THR A 1 205 ? 4.993 1.282 0.237 1.00 90.81 205 THR A O 1
ATOM 1648 N N . PRO A 1 206 ? 3.331 -0.168 -0.149 1.00 90.69 206 PRO A N 1
ATOM 1649 C CA . PRO A 1 206 ? 4.217 -1.133 -0.806 1.00 90.69 206 PRO A CA 1
ATOM 1650 C C . PRO A 1 206 ? 4.691 -0.707 -2.207 1.00 90.69 206 PRO A C 1
ATOM 1652 O O . PRO A 1 206 ? 5.645 -1.289 -2.722 1.00 90.69 206 PRO A O 1
ATOM 1655 N N . LEU A 1 207 ? 4.053 0.287 -2.845 1.00 90.31 207 LEU A N 1
ATOM 1656 C CA . LEU A 1 207 ? 4.315 0.636 -4.249 1.00 90.31 207 LEU A CA 1
ATOM 1657 C C . LEU A 1 207 ? 5.757 1.088 -4.522 1.00 90.31 207 LEU A C 1
ATOM 1659 O O . LEU A 1 207 ? 6.336 0.563 -5.471 1.00 90.31 207 LEU A O 1
ATOM 1663 N N . PRO A 1 208 ? 6.381 1.991 -3.737 1.00 89.62 208 PRO A N 1
ATOM 1664 C CA . PRO A 1 208 ? 7.762 2.402 -3.992 1.00 89.62 208 PRO A CA 1
ATOM 1665 C C . PRO A 1 208 ? 8.759 1.249 -3.850 1.00 89.62 208 PRO A C 1
ATOM 1667 O O . PRO A 1 208 ? 9.713 1.162 -4.618 1.00 89.62 208 PRO A O 1
ATOM 1670 N N . VAL A 1 209 ? 8.517 0.339 -2.900 1.00 90.69 209 VAL A N 1
ATOM 1671 C CA . VAL A 1 209 ? 9.348 -0.855 -2.697 1.00 90.69 209 VAL A CA 1
ATOM 1672 C C . VAL A 1 209 ? 9.251 -1.778 -3.912 1.00 90.69 209 VAL A C 1
ATOM 1674 O O . VAL A 1 209 ? 10.274 -2.179 -4.462 1.00 90.69 209 VAL A O 1
ATOM 1677 N N . LEU A 1 210 ? 8.030 -2.074 -4.371 1.00 90.06 210 LEU A N 1
ATOM 1678 C CA . LEU A 1 210 ? 7.801 -2.904 -5.558 1.00 90.06 210 LEU A CA 1
ATOM 1679 C C . LEU A 1 210 ? 8.354 -2.257 -6.832 1.00 90.06 210 LEU A C 1
ATOM 1681 O O . LEU A 1 210 ? 8.883 -2.953 -7.693 1.00 90.06 210 LEU A O 1
ATOM 1685 N N . MET A 1 211 ? 8.260 -0.931 -6.940 1.00 87.56 211 MET A N 1
ATOM 1686 C CA . MET A 1 211 ? 8.841 -0.173 -8.043 1.00 87.56 211 MET A CA 1
ATOM 1687 C C . MET A 1 211 ? 10.368 -0.296 -8.056 1.00 87.56 211 MET A C 1
ATOM 1689 O O . MET A 1 211 ? 10.934 -0.589 -9.104 1.00 87.56 211 MET A O 1
ATOM 1693 N N . GLY A 1 212 ? 11.028 -0.140 -6.903 1.00 85.69 212 GLY A N 1
ATOM 1694 C CA . GLY A 1 212 ? 12.476 -0.330 -6.782 1.00 85.69 212 GLY A CA 1
ATOM 1695 C C . GLY A 1 212 ? 12.918 -1.744 -7.165 1.00 85.69 212 GLY A C 1
ATOM 1696 O O . GLY A 1 212 ? 13.873 -1.905 -7.919 1.00 85.69 212 GLY A O 1
ATOM 1697 N N . TRP A 1 213 ? 12.177 -2.762 -6.719 1.00 86.69 213 TRP A N 1
ATOM 1698 C CA . TRP A 1 213 ? 12.442 -4.155 -7.088 1.00 86.69 213 TRP A CA 1
ATOM 1699 C C . TRP A 1 213 ? 12.278 -4.407 -8.594 1.00 86.69 213 TRP A C 1
ATOM 1701 O O . TRP A 1 213 ? 13.097 -5.089 -9.206 1.00 86.69 213 TRP A O 1
ATOM 1711 N N . LEU A 1 214 ? 11.246 -3.828 -9.219 1.00 84.50 214 LEU A N 1
ATOM 1712 C CA . LEU A 1 214 ? 11.022 -3.966 -10.658 1.00 84.50 214 LEU A CA 1
ATOM 1713 C C . LEU A 1 214 ? 12.147 -3.318 -11.477 1.00 84.50 214 LEU A C 1
ATOM 1715 O O . LEU A 1 214 ? 12.587 -3.903 -12.464 1.00 84.50 214 LEU A O 1
ATOM 1719 N N . LEU A 1 215 ? 12.621 -2.138 -11.065 1.00 81.31 215 LEU A N 1
ATOM 1720 C CA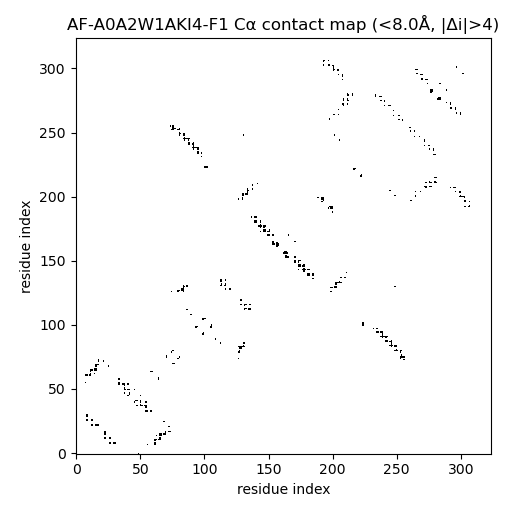 . LEU A 1 215 ? 13.748 -1.461 -11.714 1.00 81.31 215 LEU A CA 1
ATOM 1721 C C . LEU A 1 215 ? 15.033 -2.287 -11.616 1.00 81.31 215 LEU A C 1
ATOM 1723 O O . LEU A 1 215 ? 15.743 -2.412 -12.606 1.00 81.31 215 LEU A O 1
ATOM 1727 N N . TYR A 1 216 ? 15.281 -2.914 -10.466 1.00 81.19 216 TYR A N 1
ATOM 1728 C CA . TYR A 1 216 ? 16.410 -3.827 -10.283 1.00 81.19 216 TYR A CA 1
ATOM 1729 C C . TYR A 1 216 ? 16.378 -5.027 -11.233 1.00 81.19 216 TYR A C 1
ATOM 1731 O O . TYR A 1 216 ? 17.407 -5.409 -11.779 1.00 81.19 216 TYR A O 1
ATOM 1739 N N . ILE A 1 217 ? 15.197 -5.597 -11.492 1.00 77.06 217 ILE A N 1
ATOM 1740 C CA . ILE A 1 217 ? 15.065 -6.679 -12.478 1.00 77.06 217 ILE A CA 1
ATOM 1741 C C . IL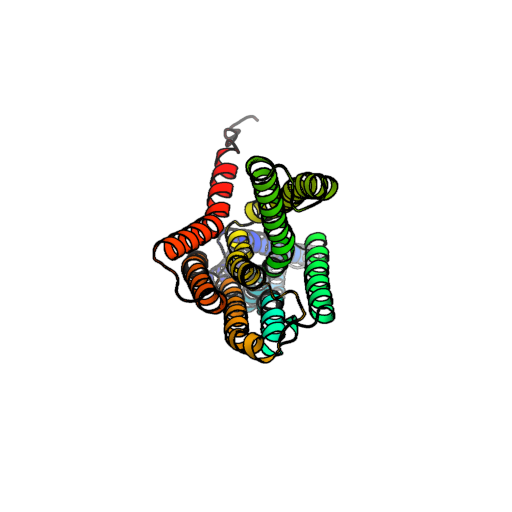E A 1 217 ? 15.335 -6.178 -13.904 1.00 77.06 217 ILE A C 1
ATOM 1743 O O . ILE A 1 217 ? 15.916 -6.910 -14.704 1.00 77.06 217 ILE A O 1
ATOM 1747 N N . GLN A 1 218 ? 14.901 -4.956 -14.233 1.00 71.56 218 GLN A N 1
ATOM 1748 C CA . GLN A 1 218 ? 15.049 -4.386 -15.575 1.00 71.56 218 GLN A CA 1
ATOM 1749 C C . GLN A 1 218 ? 16.493 -4.001 -15.911 1.00 71.56 218 GLN A C 1
ATOM 1751 O O . GLN A 1 218 ? 16.958 -4.331 -17.000 1.00 71.56 218 GLN A O 1
ATOM 1756 N N . ASP A 1 219 ? 17.180 -3.307 -15.003 1.00 66.62 219 ASP A N 1
ATOM 1757 C CA . ASP A 1 219 ? 18.524 -2.752 -15.232 1.00 66.62 219 ASP A CA 1
ATOM 1758 C C . ASP A 1 219 ? 19.575 -3.848 -15.452 1.00 66.62 219 ASP A C 1
ATOM 1760 O O . ASP A 1 219 ? 20.465 -3.748 -16.289 1.00 66.62 219 ASP A O 1
ATOM 1764 N N . GLU A 1 220 ? 19.414 -4.963 -14.752 1.00 57.44 220 GLU A N 1
ATOM 1765 C CA . GLU A 1 220 ? 20.393 -6.040 -14.738 1.00 57.44 220 GLU A CA 1
ATOM 1766 C C . GLU A 1 220 ? 20.270 -7.002 -15.939 1.00 57.44 220 GLU A C 1
ATOM 1768 O O . GLU A 1 220 ? 21.012 -7.978 -16.023 1.00 57.44 220 GLU A O 1
ATOM 1773 N N . GLY A 1 221 ? 19.305 -6.811 -16.852 1.00 50.19 221 GLY A N 1
ATOM 1774 C CA . GLY A 1 221 ? 19.035 -7.765 -17.944 1.00 50.19 221 GLY A CA 1
ATOM 1775 C C . GLY A 1 221 ? 18.682 -9.183 -17.457 1.00 50.19 221 GLY A C 1
ATOM 1776 O O . GLY A 1 221 ? 18.606 -10.121 -18.251 1.00 50.19 221 GLY A O 1
ATOM 1777 N N . ARG A 1 222 ? 18.447 -9.340 -16.145 1.00 54.28 222 ARG A N 1
ATOM 1778 C CA . ARG A 1 222 ? 18.266 -10.591 -15.392 1.00 54.28 222 ARG A CA 1
ATOM 1779 C C . ARG A 1 222 ? 16.876 -11.189 -15.604 1.00 54.28 222 ARG A C 1
ATOM 1781 O O . ARG A 1 222 ? 16.136 -11.470 -14.660 1.00 54.28 222 ARG A O 1
ATOM 1788 N N . GLY A 1 223 ? 16.500 -11.406 -16.860 1.00 48.66 223 GLY A N 1
ATOM 1789 C CA . GLY A 1 223 ? 15.323 -12.193 -17.195 1.00 48.66 223 GLY A CA 1
ATOM 1790 C C . GLY A 1 223 ? 15.540 -13.644 -16.779 1.00 48.66 223 GLY A C 1
ATOM 1791 O O . GLY A 1 223 ? 16.297 -14.324 -17.447 1.00 48.66 223 GLY A O 1
ATOM 1792 N N . PHE A 1 224 ? 14.903 -14.086 -15.685 1.00 52.00 224 PHE A N 1
ATOM 1793 C CA . PHE A 1 224 ? 14.626 -15.474 -15.245 1.00 52.00 224 PHE A CA 1
ATOM 1794 C C . PHE A 1 224 ? 15.680 -16.596 -15.495 1.00 52.00 224 PHE A C 1
ATOM 1796 O O . PHE A 1 224 ? 15.335 -17.766 -15.339 1.00 52.00 224 PHE A O 1
ATOM 1803 N N . GLY A 1 225 ? 16.936 -16.304 -15.862 1.00 45.16 225 GLY A N 1
ATOM 1804 C CA . GLY A 1 225 ? 17.781 -17.263 -16.588 1.00 45.16 225 GLY A CA 1
ATOM 1805 C C . GLY A 1 225 ? 19.304 -17.184 -16.412 1.00 45.16 225 GLY A C 1
ATOM 1806 O O . GLY A 1 225 ? 19.979 -18.000 -17.030 1.00 45.16 225 GLY A O 1
ATOM 1807 N N . GLU A 1 226 ? 19.872 -16.309 -15.572 1.00 42.25 226 GLU A N 1
ATOM 1808 C CA . GLU A 1 226 ? 21.328 -16.300 -15.293 1.00 42.25 226 GLU A CA 1
ATOM 1809 C C . GLU A 1 226 ? 21.692 -16.397 -13.794 1.00 42.25 226 GLU A C 1
ATOM 1811 O O . GLU A 1 226 ? 20.824 -16.406 -12.927 1.00 42.25 226 GLU A O 1
ATOM 1816 N N . SER A 1 227 ? 22.991 -16.587 -13.518 1.00 45.69 227 SER A N 1
ATOM 1817 C CA . SER A 1 227 ? 23.585 -17.389 -12.429 1.00 45.69 227 SER A CA 1
ATOM 1818 C C . SER A 1 227 ? 23.036 -17.221 -10.979 1.00 45.69 227 SER A C 1
ATOM 1820 O O . SER A 1 227 ? 22.919 -16.104 -10.476 1.00 45.69 227 SER A O 1
ATOM 1822 N N . PRO A 1 228 ? 22.804 -18.327 -10.227 1.00 52.59 228 PRO A N 1
ATOM 1823 C CA . PRO A 1 228 ? 22.190 -18.310 -8.883 1.00 52.59 228 PRO A CA 1
ATOM 1824 C C . PRO A 1 228 ? 22.960 -17.567 -7.774 1.00 52.59 228 PRO A C 1
ATOM 1826 O O . PRO A 1 228 ? 22.380 -17.229 -6.744 1.00 52.59 228 PRO A O 1
ATOM 1829 N N . GLN A 1 229 ? 24.271 -17.350 -7.929 1.00 51.91 229 GLN A N 1
ATOM 1830 C CA . GLN A 1 229 ? 25.148 -16.936 -6.821 1.00 51.91 229 GLN A CA 1
ATOM 1831 C C . GLN A 1 229 ? 25.158 -15.427 -6.534 1.00 51.91 229 GLN A C 1
ATOM 1833 O O . GLN A 1 229 ? 25.410 -15.044 -5.394 1.00 51.91 229 GLN A O 1
ATOM 1838 N N . GLN A 1 230 ? 24.851 -14.569 -7.514 1.00 53.22 230 GLN A N 1
ATOM 1839 C CA . GLN A 1 230 ? 24.706 -13.120 -7.287 1.00 53.22 230 GLN A CA 1
ATOM 1840 C C . GLN A 1 230 ? 23.279 -12.727 -6.875 1.00 53.22 230 GLN A C 1
ATOM 1842 O O . GLN A 1 230 ? 23.097 -11.752 -6.151 1.00 53.22 230 GLN A O 1
ATOM 1847 N N . ILE A 1 231 ? 22.277 -13.521 -7.266 1.00 55.56 231 ILE A N 1
ATOM 1848 C CA . ILE A 1 231 ? 20.854 -13.253 -7.005 1.00 55.56 231 ILE A CA 1
ATOM 1849 C C . ILE A 1 231 ? 20.507 -13.444 -5.515 1.00 55.56 231 ILE A C 1
ATOM 1851 O O . ILE A 1 231 ? 19.706 -12.696 -4.968 1.00 55.56 231 ILE A O 1
ATOM 1855 N N . GLY A 1 232 ? 21.158 -14.388 -4.826 1.00 60.38 232 GLY A N 1
ATOM 1856 C CA . GLY A 1 232 ? 20.880 -14.687 -3.415 1.00 60.38 232 GLY A CA 1
ATOM 1857 C C . GLY A 1 232 ? 21.315 -13.620 -2.398 1.00 60.38 232 GLY A C 1
ATOM 1858 O O . GLY A 1 232 ? 20.916 -13.690 -1.236 1.00 60.38 232 GLY A O 1
ATOM 1859 N N . GLN A 1 233 ? 22.137 -12.636 -2.785 1.00 69.88 233 GLN A N 1
ATOM 1860 C CA . GLN A 1 233 ? 22.684 -11.659 -1.829 1.00 69.88 233 GLN A CA 1
ATOM 1861 C C . GLN A 1 233 ? 21.655 -10.616 -1.367 1.00 69.88 233 GLN A C 1
ATOM 1863 O O . GLN A 1 233 ? 21.752 -10.120 -0.246 1.00 69.88 233 GLN A O 1
ATOM 1868 N N . THR A 1 234 ? 20.654 -10.296 -2.192 1.00 79.75 234 THR A N 1
ATOM 1869 C CA . THR A 1 234 ? 19.640 -9.269 -1.887 1.00 79.75 234 THR A CA 1
ATOM 1870 C C . THR A 1 234 ? 18.354 -9.849 -1.291 1.00 79.75 234 THR A C 1
ATOM 1872 O O . THR A 1 234 ? 17.541 -9.105 -0.735 1.00 79.75 234 THR A O 1
ATOM 1875 N N . ASP A 1 235 ? 18.181 -11.173 -1.323 1.00 84.06 235 ASP A N 1
ATOM 1876 C CA . ASP A 1 235 ? 16.973 -11.863 -0.857 1.00 84.06 235 ASP A CA 1
ATOM 1877 C C . ASP A 1 235 ? 16.677 -11.640 0.621 1.00 84.06 235 ASP A C 1
ATOM 1879 O O . ASP A 1 235 ? 15.544 -11.325 0.987 1.00 84.06 235 ASP A O 1
ATOM 1883 N N . GLY A 1 236 ? 17.697 -11.771 1.474 1.00 87.12 236 GLY A N 1
ATOM 1884 C CA . GLY A 1 236 ? 17.547 -11.591 2.918 1.00 87.12 236 GLY A CA 1
ATOM 1885 C C . GLY A 1 236 ? 17.088 -10.174 3.261 1.00 87.12 236 GLY A C 1
ATOM 1886 O O . GLY A 1 236 ? 16.112 -9.988 3.986 1.00 87.12 236 GLY A O 1
ATOM 1887 N N . SER A 1 237 ? 17.734 -9.168 2.671 1.00 89.25 237 SER A N 1
ATOM 1888 C CA . SER A 1 237 ? 17.372 -7.758 2.845 1.00 89.25 237 SER A CA 1
ATOM 1889 C C . SER A 1 237 ? 15.968 -7.459 2.313 1.00 89.25 237 SER A C 1
ATOM 1891 O O . SER A 1 237 ? 15.192 -6.765 2.968 1.00 89.25 237 SER A O 1
ATOM 1893 N N . THR A 1 238 ? 15.595 -8.043 1.172 1.00 89.50 238 THR A N 1
ATOM 1894 C CA . THR A 1 238 ? 14.254 -7.890 0.588 1.00 89.50 238 THR A CA 1
ATOM 1895 C C . THR A 1 238 ? 13.179 -8.521 1.472 1.00 89.50 238 THR A C 1
ATOM 1897 O O . THR A 1 238 ? 12.137 -7.911 1.725 1.00 89.50 238 THR A O 1
ATOM 1900 N N . ALA A 1 239 ? 13.444 -9.711 2.017 1.00 93.12 239 ALA A N 1
ATOM 1901 C CA . ALA A 1 239 ? 12.558 -10.369 2.969 1.00 93.12 239 ALA A CA 1
ATOM 1902 C C . ALA A 1 239 ? 12.347 -9.520 4.233 1.00 93.12 239 ALA A C 1
ATOM 1904 O O . ALA A 1 239 ? 11.217 -9.407 4.711 1.00 93.12 239 ALA A O 1
ATOM 1905 N N . LEU A 1 240 ? 13.400 -8.863 4.737 1.00 93.75 240 LEU A N 1
ATOM 1906 C CA . LEU A 1 240 ? 13.305 -7.947 5.877 1.00 93.75 240 LEU A CA 1
ATOM 1907 C C . LEU A 1 240 ? 12.448 -6.711 5.572 1.00 93.75 240 LEU A C 1
ATOM 1909 O O . LEU A 1 240 ? 11.671 -6.299 6.433 1.00 93.75 240 LEU A O 1
ATOM 1913 N N . VAL A 1 241 ? 12.517 -6.150 4.359 1.00 93.94 241 VAL A N 1
ATOM 1914 C CA . VAL A 1 241 ? 11.641 -5.034 3.951 1.00 93.94 241 VAL A CA 1
ATOM 1915 C C . VAL A 1 241 ? 10.173 -5.451 3.979 1.00 93.94 241 VAL A C 1
ATOM 1917 O O . VAL A 1 241 ? 9.340 -4.741 4.545 1.00 93.94 241 VAL A O 1
ATOM 1920 N N . PHE A 1 242 ? 9.841 -6.615 3.415 1.00 94.75 242 PHE A N 1
ATOM 1921 C CA . PHE A 1 242 ? 8.466 -7.118 3.436 1.00 94.75 242 PHE A CA 1
ATOM 1922 C C . PHE A 1 242 ? 8.002 -7.499 4.843 1.00 94.75 242 PHE A C 1
ATOM 1924 O O . PHE A 1 242 ? 6.851 -7.239 5.196 1.00 94.75 242 PHE A O 1
ATOM 1931 N N . LEU A 1 243 ? 8.887 -8.037 5.683 1.00 96.25 243 LEU A N 1
ATOM 1932 C CA . LEU A 1 243 ? 8.589 -8.281 7.091 1.00 96.25 243 LEU A CA 1
ATOM 1933 C C . LEU A 1 243 ? 8.301 -6.968 7.834 1.00 96.25 243 LEU A C 1
ATOM 1935 O O . LEU A 1 243 ? 7.337 -6.885 8.594 1.00 96.25 243 LEU A O 1
ATOM 1939 N N . ALA A 1 244 ? 9.085 -5.922 7.583 1.00 95.44 244 ALA A N 1
ATOM 1940 C CA . ALA A 1 244 ? 8.855 -4.612 8.171 1.00 95.44 244 ALA A CA 1
ATOM 1941 C C . ALA A 1 244 ? 7.530 -3.996 7.689 1.00 95.44 244 ALA A C 1
ATOM 1943 O O . ALA A 1 244 ? 6.775 -3.491 8.516 1.00 95.44 244 ALA A O 1
ATOM 1944 N N . LEU A 1 245 ? 7.173 -4.133 6.404 1.00 94.50 245 LEU A N 1
ATOM 1945 C CA . LEU A 1 245 ? 5.848 -3.747 5.895 1.00 94.50 245 LEU A CA 1
ATOM 1946 C C . LEU A 1 245 ? 4.708 -4.520 6.583 1.00 94.50 245 LEU A C 1
ATOM 1948 O O . LEU A 1 245 ? 3.665 -3.935 6.896 1.00 94.50 245 LEU A O 1
ATOM 1952 N N . ALA A 1 246 ? 4.904 -5.814 6.858 1.00 95.56 246 ALA A N 1
ATOM 1953 C CA . ALA A 1 246 ? 3.944 -6.631 7.596 1.00 95.56 246 ALA A CA 1
ATOM 1954 C C . ALA A 1 246 ? 3.722 -6.082 9.015 1.00 95.56 246 ALA A C 1
ATOM 1956 O O . ALA A 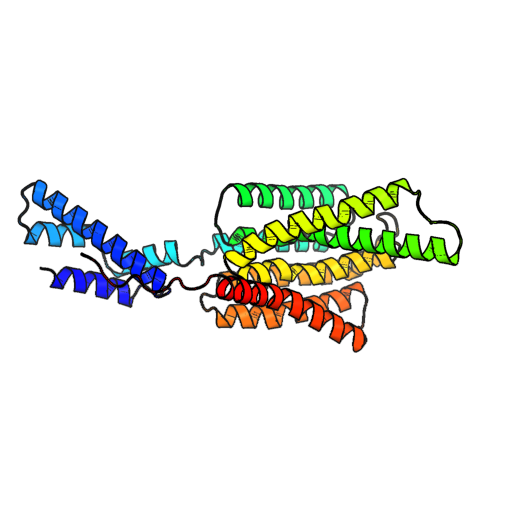1 246 ? 2.578 -5.912 9.445 1.00 95.56 246 ALA A O 1
ATOM 1957 N N . ILE A 1 247 ? 4.810 -5.738 9.715 1.00 94.56 247 ILE A N 1
ATOM 1958 C CA . ILE A 1 247 ? 4.770 -5.132 11.052 1.00 94.56 247 ILE A CA 1
ATOM 1959 C C . ILE A 1 247 ? 4.097 -3.758 10.996 1.00 94.56 247 ILE A C 1
ATOM 1961 O O . ILE A 1 247 ? 3.182 -3.504 11.777 1.00 94.56 247 ILE A O 1
ATOM 1965 N N . THR A 1 248 ? 4.479 -2.886 10.057 1.00 94.19 248 THR A N 1
ATOM 1966 C CA . THR A 1 248 ? 3.857 -1.565 9.873 1.00 94.19 248 THR A CA 1
ATOM 1967 C C . THR A 1 248 ? 2.351 -1.690 9.659 1.00 94.19 248 THR A C 1
ATOM 1969 O O . THR A 1 248 ? 1.582 -0.976 10.297 1.00 94.19 248 THR A O 1
ATOM 1972 N N . THR A 1 249 ? 1.917 -2.635 8.826 1.00 92.88 249 THR A N 1
ATOM 1973 C CA . THR A 1 249 ? 0.497 -2.893 8.556 1.00 92.88 249 THR A CA 1
ATOM 1974 C C . THR A 1 249 ? -0.243 -3.378 9.803 1.00 92.88 249 THR A C 1
ATOM 1976 O O . THR A 1 249 ? -1.321 -2.873 10.123 1.00 92.88 249 THR A O 1
ATOM 1979 N N . ALA A 1 250 ? 0.341 -4.323 10.543 1.00 91.88 250 ALA A N 1
ATOM 1980 C CA . ALA A 1 250 ? -0.247 -4.833 11.776 1.00 91.88 250 ALA A CA 1
ATOM 1981 C C . ALA A 1 250 ? -0.362 -3.734 12.845 1.00 91.88 250 ALA A C 1
ATOM 1983 O O . ALA A 1 250 ? -1.421 -3.570 13.449 1.00 91.88 250 ALA A O 1
ATOM 1984 N N . VAL A 1 251 ? 0.693 -2.935 13.046 1.00 90.75 251 VAL A N 1
ATOM 1985 C CA . VAL A 1 251 ? 0.693 -1.810 13.995 1.00 90.75 251 VAL A CA 1
ATOM 1986 C C . VAL A 1 251 ? -0.327 -0.752 13.577 1.00 90.75 251 VAL A C 1
ATOM 1988 O O . VAL A 1 251 ? -1.105 -0.301 14.415 1.00 90.75 251 VAL A O 1
ATOM 1991 N N . PHE A 1 252 ? -0.393 -0.403 12.290 1.00 89.75 252 PHE A N 1
ATOM 1992 C CA . PHE A 1 252 ? -1.356 0.567 11.768 1.00 89.75 252 PHE A CA 1
ATOM 1993 C C . PHE A 1 252 ? -2.801 0.184 12.112 1.00 89.75 252 PHE A C 1
ATOM 1995 O O . PHE A 1 252 ? -3.580 1.030 12.556 1.00 89.75 252 PHE A O 1
ATOM 2002 N N . LEU A 1 253 ? -3.152 -1.095 11.947 1.00 85.94 253 LEU A N 1
ATOM 2003 C CA . LEU A 1 253 ? -4.489 -1.596 12.262 1.00 85.94 253 LEU A CA 1
ATOM 2004 C C . LEU A 1 253 ? -4.737 -1.773 13.762 1.00 85.94 253 LEU A C 1
ATOM 2006 O O . LEU A 1 253 ? -5.888 -1.781 14.173 1.00 85.94 253 LEU A O 1
ATOM 2010 N N . ARG A 1 254 ? -3.694 -1.895 14.589 1.00 85.44 254 ARG A N 1
ATOM 2011 C CA . ARG A 1 254 ? -3.828 -2.029 16.052 1.00 85.44 254 ARG A CA 1
ATOM 2012 C C . ARG A 1 254 ? -3.956 -0.691 16.768 1.00 85.44 254 ARG A C 1
ATOM 2014 O O . ARG A 1 254 ? -4.571 -0.611 17.827 1.00 85.44 254 ARG A O 1
ATOM 2021 N N . VAL A 1 255 ? -3.365 0.359 16.214 1.00 80.38 255 VAL A N 1
ATOM 2022 C CA . VAL A 1 255 ? -3.409 1.701 16.792 1.00 80.38 255 VAL A CA 1
ATOM 2023 C C . VAL A 1 255 ? -4.790 2.307 16.553 1.00 80.38 255 VAL A C 1
ATOM 2025 O O . VAL A 1 255 ? -5.200 2.461 15.409 1.00 80.38 255 VAL A O 1
ATOM 2028 N N . SER A 1 256 ? -5.510 2.698 17.607 1.00 71.12 256 SER A N 1
ATOM 2029 C CA . SER A 1 256 ? -6.815 3.376 17.486 1.00 71.12 256 SER A CA 1
ATOM 2030 C C . SER A 1 256 ? -6.688 4.861 17.123 1.00 71.12 256 SER A C 1
ATOM 2032 O O . SER A 1 256 ? -7.559 5.421 16.456 1.00 71.12 256 SER A O 1
ATOM 2034 N N . GLN A 1 257 ? -5.594 5.505 17.538 1.00 74.50 257 GLN A N 1
ATOM 2035 C CA . GLN A 1 257 ? -5.392 6.940 17.375 1.00 74.50 257 GLN A CA 1
ATOM 2036 C C . GLN A 1 257 ? -4.959 7.312 15.952 1.00 74.50 257 GLN A C 1
ATOM 2038 O O . GLN A 1 257 ? -3.925 6.869 15.446 1.00 74.50 257 GLN A O 1
ATOM 2043 N N . ARG A 1 258 ? -5.723 8.210 15.323 1.00 77.50 258 ARG A N 1
ATOM 2044 C CA . ARG A 1 258 ? -5.494 8.642 13.937 1.00 77.50 258 ARG A CA 1
ATOM 2045 C C . ARG A 1 258 ? -4.134 9.318 13.733 1.00 77.50 258 ARG A C 1
ATOM 2047 O O . ARG A 1 258 ? -3.487 9.074 12.721 1.00 77.50 258 ARG A O 1
ATOM 2054 N N . LEU A 1 259 ? -3.682 10.121 14.697 1.00 78.88 259 LEU A N 1
ATOM 2055 C CA . LEU A 1 259 ? -2.392 10.819 14.616 1.00 78.88 259 LEU A CA 1
ATOM 2056 C C . LEU A 1 259 ? -1.211 9.845 14.585 1.00 78.88 259 LEU A C 1
ATOM 2058 O O . LEU A 1 259 ? -0.323 9.993 13.753 1.00 78.88 259 LEU A O 1
ATOM 2062 N N . PHE A 1 260 ? -1.231 8.802 15.417 1.00 82.25 260 PHE A N 1
ATOM 2063 C CA . PHE A 1 260 ? -0.189 7.776 15.395 1.00 82.25 260 PHE A CA 1
ATOM 2064 C C . PHE A 1 260 ? -0.171 6.996 14.079 1.00 82.25 260 PHE A C 1
ATOM 2066 O O . PHE A 1 260 ? 0.906 6.700 13.576 1.00 82.25 260 PHE A O 1
ATOM 2073 N N . ARG A 1 261 ? -1.335 6.719 13.472 1.00 86.56 261 ARG A N 1
ATOM 2074 C CA . ARG A 1 261 ? -1.407 6.117 12.128 1.00 86.56 261 ARG A CA 1
ATOM 2075 C C . ARG A 1 261 ? -0.742 7.000 11.068 1.00 86.56 261 ARG A C 1
ATOM 2077 O O . ARG A 1 261 ? 0.000 6.492 10.234 1.00 86.56 261 ARG A O 1
ATOM 2084 N N . ILE A 1 262 ? -0.975 8.312 11.125 1.00 88.38 262 ILE A N 1
ATOM 2085 C CA . ILE A 1 262 ? -0.347 9.290 10.223 1.00 88.38 262 ILE A CA 1
ATOM 2086 C C . ILE A 1 262 ? 1.171 9.307 10.422 1.00 88.38 262 ILE A C 1
ATOM 2088 O O . ILE A 1 262 ? 1.914 9.140 9.458 1.00 88.38 262 ILE A O 1
ATOM 2092 N N . LEU A 1 263 ? 1.629 9.463 11.669 1.00 90.00 263 LEU A N 1
ATOM 2093 C CA . LEU A 1 263 ? 3.055 9.493 12.008 1.00 90.00 263 LEU A CA 1
ATOM 2094 C C . LEU A 1 263 ? 3.763 8.203 11.583 1.00 90.00 263 LEU A C 1
ATOM 2096 O O . LEU A 1 263 ? 4.853 8.256 11.013 1.00 90.00 263 LEU A O 1
ATOM 2100 N N . LEU A 1 264 ? 3.117 7.056 11.802 1.00 93.00 264 LEU A N 1
ATOM 2101 C CA . LEU A 1 264 ? 3.613 5.754 11.377 1.00 93.00 264 LEU A CA 1
ATOM 2102 C C . LEU A 1 264 ? 3.805 5.702 9.859 1.00 93.00 264 LEU A C 1
ATOM 2104 O O . LEU A 1 264 ? 4.873 5.302 9.413 1.00 93.00 264 LEU A O 1
ATOM 2108 N N . LEU A 1 265 ? 2.819 6.129 9.063 1.00 92.50 265 LEU A N 1
ATOM 2109 C CA . LEU A 1 265 ? 2.917 6.090 7.599 1.00 92.50 265 LEU A CA 1
ATOM 2110 C C . LEU A 1 265 ? 3.956 7.071 7.043 1.00 92.50 265 LEU A C 1
ATOM 2112 O O . LEU A 1 265 ? 4.731 6.687 6.164 1.00 92.50 265 LEU A O 1
ATOM 2116 N N . ILE A 1 266 ? 3.995 8.302 7.563 1.00 92.00 266 ILE A N 1
ATOM 2117 C CA . ILE A 1 266 ? 4.966 9.334 7.157 1.00 92.00 266 ILE A CA 1
ATOM 2118 C C . ILE A 1 266 ? 6.398 8.890 7.457 1.00 92.00 266 ILE A C 1
ATOM 2120 O O . ILE A 1 266 ? 7.304 9.211 6.697 1.00 92.00 266 ILE A O 1
ATOM 2124 N N . THR A 1 267 ? 6.601 8.129 8.532 1.00 92.06 267 THR A N 1
ATOM 2125 C CA . THR A 1 267 ? 7.932 7.662 8.934 1.00 92.06 267 THR A CA 1
ATOM 2126 C C . THR A 1 267 ? 8.306 6.355 8.235 1.00 92.06 267 THR A C 1
ATOM 2128 O O . THR A 1 267 ? 9.374 6.252 7.638 1.00 92.06 267 THR A O 1
ATOM 2131 N N . ALA A 1 268 ? 7.427 5.351 8.259 1.00 93.00 268 ALA A N 1
ATOM 2132 C CA . ALA A 1 268 ? 7.728 4.020 7.740 1.00 93.00 268 ALA A CA 1
ATOM 2133 C C . ALA A 1 268 ? 7.876 4.006 6.214 1.00 93.00 268 ALA A C 1
ATOM 2135 O O . ALA A 1 268 ? 8.792 3.369 5.705 1.00 93.00 268 ALA A O 1
ATOM 2136 N N . THR A 1 269 ? 7.022 4.721 5.471 1.00 92.06 269 THR A N 1
ATOM 2137 C CA . THR A 1 269 ? 7.028 4.640 3.997 1.00 92.06 269 THR A CA 1
ATOM 2138 C C . THR A 1 269 ? 8.353 5.124 3.395 1.00 92.06 269 THR A C 1
ATOM 2140 O O . THR A 1 269 ? 8.949 4.365 2.628 1.00 92.06 269 THR A O 1
ATOM 2143 N N . PRO A 1 270 ? 8.890 6.312 3.750 1.00 92.31 270 PRO A N 1
ATOM 2144 C CA . PRO A 1 270 ? 10.181 6.762 3.231 1.00 92.31 270 PRO A CA 1
ATOM 2145 C C . PRO A 1 270 ? 11.348 5.899 3.712 1.00 92.31 270 PRO A C 1
ATOM 2147 O O . PRO A 1 270 ? 12.227 5.596 2.912 1.00 92.31 270 PRO A O 1
ATOM 2150 N N . ILE A 1 271 ? 11.349 5.462 4.980 1.00 93.38 271 ILE A N 1
ATOM 2151 C CA . ILE A 1 271 ? 12.418 4.610 5.531 1.00 93.38 271 ILE A CA 1
ATOM 2152 C C . ILE A 1 271 ? 12.491 3.281 4.777 1.00 93.38 271 ILE A C 1
ATOM 2154 O O . ILE A 1 271 ? 13.568 2.880 4.338 1.00 93.38 271 ILE A O 1
ATOM 2158 N N . LEU A 1 272 ? 11.350 2.617 4.584 1.00 93.62 272 LEU A N 1
ATOM 2159 C CA . LEU A 1 272 ? 11.288 1.345 3.867 1.00 93.62 272 LEU A CA 1
ATOM 2160 C C . LEU A 1 272 ? 11.637 1.515 2.389 1.00 93.62 272 LEU A C 1
ATOM 2162 O O . LEU A 1 272 ? 12.348 0.682 1.837 1.00 93.62 272 LEU A O 1
ATOM 2166 N N . SER A 1 273 ? 11.206 2.613 1.764 1.00 90.94 273 SER A N 1
ATOM 2167 C CA . SER A 1 273 ? 11.543 2.923 0.369 1.00 90.94 273 SER A CA 1
ATOM 2168 C C . SER A 1 273 ? 13.036 3.199 0.186 1.00 90.94 273 SER A C 1
ATOM 2170 O O . SER A 1 273 ? 13.641 2.725 -0.772 1.00 90.94 273 SER A O 1
ATOM 2172 N N . PHE A 1 274 ? 13.650 3.927 1.120 1.00 91.06 274 PHE A N 1
ATOM 2173 C CA . PHE A 1 274 ? 15.086 4.191 1.126 1.00 91.06 274 PHE A CA 1
ATOM 2174 C C . PHE A 1 274 ? 15.895 2.907 1.336 1.00 91.06 274 PHE A C 1
ATOM 2176 O O . PHE A 1 274 ? 16.835 2.645 0.590 1.00 91.06 274 PHE A O 1
ATOM 2183 N N . PHE A 1 275 ? 15.504 2.072 2.301 1.00 91.19 275 PHE A N 1
ATOM 2184 C CA . PHE A 1 275 ? 16.175 0.797 2.553 1.00 91.19 275 PHE A CA 1
ATOM 2185 C C . PHE A 1 275 ? 16.028 -0.178 1.374 1.00 91.19 275 PHE A C 1
ATOM 2187 O O . PHE A 1 275 ? 16.986 -0.857 1.002 1.00 91.19 275 PHE A O 1
ATOM 2194 N N . ALA A 1 276 ? 14.853 -0.211 0.740 1.00 88.94 276 ALA A N 1
ATOM 2195 C CA . ALA A 1 276 ? 14.630 -0.962 -0.491 1.00 88.94 276 ALA A CA 1
ATOM 2196 C C . ALA A 1 276 ? 15.545 -0.466 -1.619 1.00 88.94 276 ALA A C 1
ATOM 2198 O O . ALA A 1 276 ? 16.222 -1.268 -2.253 1.00 88.94 276 ALA A O 1
ATOM 2199 N N . TYR A 1 277 ? 15.646 0.851 -1.822 1.00 88.00 277 TYR A N 1
ATOM 2200 C CA . TYR A 1 277 ? 16.554 1.422 -2.818 1.00 88.00 277 TYR A CA 1
ATOM 2201 C C . TYR A 1 277 ? 18.015 1.023 -2.561 1.00 88.00 277 TYR A C 1
ATOM 2203 O O . TYR A 1 277 ? 18.692 0.569 -3.482 1.00 88.00 277 TYR A O 1
ATOM 2211 N N . LEU A 1 278 ? 18.482 1.131 -1.310 1.00 87.25 278 LEU A N 1
ATOM 2212 C CA . LEU A 1 278 ? 19.830 0.706 -0.918 1.00 87.25 278 LEU A CA 1
ATOM 2213 C C . LEU A 1 278 ? 20.091 -0.769 -1.228 1.00 87.25 278 LEU A C 1
ATOM 2215 O O . LEU A 1 278 ? 21.189 -1.120 -1.645 1.00 87.25 278 LEU A O 1
ATOM 2219 N N . THR A 1 279 ? 19.081 -1.613 -1.024 1.00 85.94 279 THR A N 1
ATOM 2220 C CA . THR A 1 279 ? 19.163 -3.056 -1.275 1.00 85.94 279 THR A CA 1
ATOM 2221 C C . THR A 1 279 ? 19.239 -3.374 -2.766 1.00 85.94 279 THR A C 1
ATOM 2223 O O . THR A 1 279 ? 19.968 -4.275 -3.165 1.00 85.94 279 THR A O 1
ATOM 2226 N N . PHE A 1 280 ? 18.462 -2.662 -3.580 1.00 82.69 280 PHE A N 1
ATOM 2227 C CA . PHE A 1 280 ? 18.252 -2.988 -4.987 1.00 82.69 280 PHE A CA 1
ATOM 2228 C C . PHE A 1 280 ? 19.254 -2.316 -5.921 1.00 82.69 280 PHE A C 1
ATOM 2230 O O . PHE A 1 280 ? 19.803 -2.960 -6.802 1.00 82.69 280 PHE A O 1
ATOM 2237 N N . ILE A 1 281 ? 19.475 -1.017 -5.743 1.00 80.44 281 ILE A N 1
ATOM 2238 C CA . ILE A 1 281 ? 20.222 -0.184 -6.694 1.00 80.44 281 ILE A CA 1
ATOM 2239 C C . ILE A 1 281 ? 21.559 0.265 -6.082 1.00 80.44 281 ILE A C 1
ATOM 2241 O O . ILE A 1 281 ? 22.511 0.562 -6.799 1.00 80.44 281 ILE A O 1
ATOM 2245 N N . GLY A 1 282 ? 21.657 0.292 -4.749 1.00 80.81 282 GLY A N 1
ATOM 2246 C CA . GLY A 1 282 ? 22.841 0.742 -4.019 1.00 80.81 282 GLY A CA 1
ATOM 2247 C C . GLY A 1 282 ? 22.685 2.161 -3.474 1.00 80.81 282 GLY A C 1
ATOM 2248 O O . GLY A 1 282 ? 21.583 2.610 -3.167 1.00 80.81 282 GLY A O 1
ATOM 2249 N N . SER A 1 283 ? 23.791 2.887 -3.295 1.00 82.88 283 SER A N 1
ATOM 2250 C CA . SER A 1 283 ? 23.778 4.198 -2.632 1.00 82.88 283 SER A CA 1
ATOM 2251 C C . SER A 1 283 ? 23.063 5.269 -3.474 1.00 82.88 283 SER A C 1
ATOM 2253 O O . SER A 1 283 ? 23.540 5.587 -4.568 1.00 82.88 283 SER A O 1
ATOM 2255 N N . PRO A 1 284 ? 21.957 5.876 -2.998 1.00 82.44 284 PRO A N 1
ATOM 2256 C CA . PRO A 1 284 ? 21.292 6.944 -3.731 1.00 82.44 284 PRO A CA 1
ATOM 2257 C C . PRO A 1 284 ? 22.102 8.237 -3.661 1.00 82.44 284 PRO A C 1
ATOM 2259 O O . PRO A 1 284 ? 22.575 8.640 -2.598 1.00 82.44 284 PRO A O 1
ATOM 2262 N N . GLY A 1 285 ? 22.179 8.941 -4.788 1.00 88.06 285 GLY A N 1
ATOM 2263 C CA . GLY A 1 285 ? 22.554 10.351 -4.790 1.00 88.06 285 GLY A CA 1
ATOM 2264 C C . GLY A 1 285 ? 21.458 11.229 -4.169 1.00 88.06 285 GLY A C 1
ATOM 2265 O O . GLY A 1 285 ? 20.311 10.809 -3.996 1.00 88.06 285 GLY A O 1
ATOM 2266 N N . LEU A 1 286 ? 21.793 12.490 -3.887 1.00 88.00 286 LEU A N 1
ATOM 2267 C CA . LEU A 1 286 ? 20.870 13.459 -3.282 1.00 88.00 286 LEU A CA 1
ATOM 2268 C C . LEU A 1 286 ? 19.604 13.685 -4.125 1.00 88.00 286 LEU A C 1
ATOM 2270 O O . LEU A 1 286 ? 18.508 13.772 -3.579 1.00 88.00 286 LEU A O 1
ATOM 2274 N N . LEU A 1 287 ? 19.731 13.721 -5.455 1.00 88.81 287 LEU A N 1
ATOM 2275 C CA . LEU A 1 287 ? 18.583 13.862 -6.355 1.00 88.81 287 LEU A CA 1
ATOM 2276 C C . LEU A 1 287 ? 17.633 12.665 -6.225 1.00 88.81 287 LEU A C 1
ATOM 2278 O O . LEU A 1 287 ? 16.427 12.850 -6.079 1.00 88.81 287 LEU A O 1
ATOM 2282 N N . THR A 1 288 ? 18.167 11.443 -6.204 1.00 85.19 288 THR A N 1
ATOM 2283 C CA . THR A 1 288 ? 17.353 10.232 -6.068 1.00 85.19 288 THR A CA 1
ATOM 2284 C C . THR A 1 288 ? 16.623 10.187 -4.730 1.00 85.19 288 THR A C 1
ATOM 2286 O O . THR A 1 288 ? 15.450 9.827 -4.686 1.00 85.19 288 THR A O 1
ATOM 2289 N N . LEU A 1 289 ? 17.272 10.632 -3.649 1.00 87.69 289 LEU A N 1
ATOM 2290 C CA . LEU A 1 289 ? 16.624 10.798 -2.347 1.00 87.69 289 LEU A CA 1
ATOM 2291 C C . LEU A 1 289 ? 15.438 11.763 -2.411 1.00 87.69 289 LEU A C 1
ATOM 2293 O O . LEU A 1 289 ? 14.358 11.430 -1.925 1.00 87.69 289 LEU A O 1
ATOM 2297 N N . ILE A 1 290 ? 15.614 12.927 -3.044 1.00 90.19 290 ILE A N 1
ATOM 2298 C CA . ILE A 1 290 ? 14.530 13.901 -3.229 1.00 90.19 290 ILE A CA 1
ATOM 2299 C C . ILE A 1 290 ? 13.374 13.269 -4.010 1.00 90.19 290 ILE A C 1
ATOM 2301 O O . ILE A 1 290 ? 12.221 13.430 -3.618 1.00 90.19 290 ILE A O 1
ATOM 2305 N N . VAL A 1 291 ? 13.666 12.513 -5.071 1.00 89.25 291 VAL A N 1
ATOM 2306 C CA . VAL A 1 291 ? 12.642 11.833 -5.879 1.00 89.25 291 VAL A CA 1
ATOM 2307 C C . VAL A 1 291 ? 11.898 10.769 -5.069 1.00 89.25 291 VAL A C 1
ATOM 2309 O O . VAL A 1 291 ? 10.671 10.739 -5.115 1.00 89.25 291 VAL A O 1
ATOM 2312 N N . ILE A 1 292 ? 12.594 9.937 -4.285 1.00 87.88 292 ILE A N 1
ATOM 2313 C CA . ILE A 1 292 ? 11.963 8.924 -3.418 1.00 87.88 292 ILE A CA 1
ATOM 2314 C C . ILE A 1 292 ? 11.051 9.595 -2.387 1.00 87.88 292 ILE A C 1
ATOM 2316 O O . ILE A 1 292 ? 9.911 9.168 -2.201 1.00 87.88 292 ILE A O 1
ATOM 2320 N N . ILE A 1 293 ? 11.526 10.661 -1.736 1.00 90.31 293 ILE A N 1
ATOM 2321 C CA . ILE A 1 293 ? 10.749 11.404 -0.738 1.00 90.31 293 ILE A CA 1
ATOM 2322 C C . ILE A 1 293 ? 9.527 12.055 -1.390 1.00 90.31 293 ILE A C 1
ATOM 2324 O O . ILE A 1 293 ? 8.423 11.931 -0.863 1.00 90.31 293 ILE A O 1
ATOM 2328 N N . ALA A 1 294 ? 9.697 12.701 -2.546 1.00 90.56 294 ALA A N 1
ATOM 2329 C CA . ALA A 1 294 ? 8.601 13.311 -3.291 1.00 90.56 294 ALA A CA 1
ATOM 2330 C C . ALA A 1 294 ? 7.560 12.265 -3.715 1.00 90.56 294 ALA A C 1
ATOM 2332 O O . ALA A 1 294 ? 6.364 12.486 -3.532 1.00 90.56 294 ALA A O 1
ATOM 2333 N N . LEU A 1 295 ? 7.999 11.100 -4.201 1.00 89.75 295 LEU A N 1
ATOM 2334 C CA . LEU A 1 295 ? 7.119 9.988 -4.555 1.00 89.75 295 LEU A CA 1
A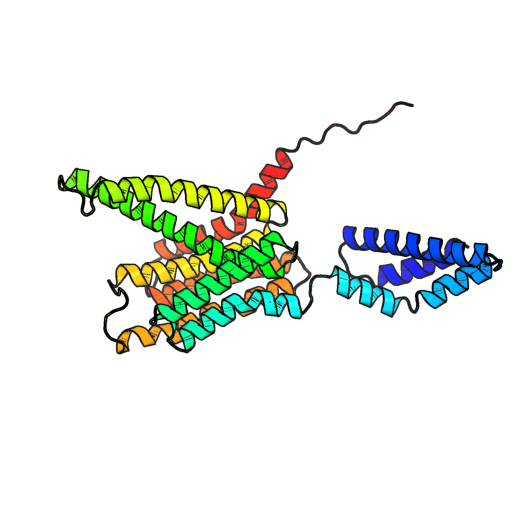TOM 2335 C C . LEU A 1 295 ? 6.332 9.491 -3.335 1.00 89.75 295 LEU A C 1
ATOM 2337 O O . LEU A 1 295 ? 5.111 9.360 -3.406 1.00 89.75 295 LEU A O 1
ATOM 2341 N N . CYS A 1 296 ? 7.003 9.276 -2.200 1.00 90.44 296 CYS A N 1
ATOM 2342 C CA . CYS A 1 296 ? 6.343 8.886 -0.954 1.00 90.44 296 CYS A CA 1
ATOM 2343 C C . CYS A 1 296 ? 5.329 9.945 -0.501 1.00 90.44 296 CYS A C 1
ATOM 2345 O O . CYS A 1 296 ? 4.212 9.600 -0.124 1.00 90.44 296 CYS A O 1
ATOM 2347 N N . ALA A 1 297 ? 5.682 11.230 -0.575 1.00 89.06 297 ALA A N 1
ATOM 2348 C CA . ALA A 1 297 ? 4.792 12.326 -0.208 1.00 89.06 297 ALA A CA 1
ATOM 2349 C C . ALA A 1 297 ? 3.544 12.365 -1.101 1.00 89.06 297 ALA A C 1
ATOM 2351 O O . ALA A 1 297 ? 2.435 12.478 -0.585 1.00 89.06 297 ALA A O 1
ATOM 2352 N N . VAL A 1 298 ? 3.698 12.202 -2.418 1.00 88.50 298 VAL A N 1
ATOM 2353 C CA . VAL A 1 298 ? 2.568 12.141 -3.360 1.00 88.50 298 VAL A CA 1
ATOM 2354 C C . VAL A 1 298 ? 1.667 10.942 -3.064 1.00 88.50 298 VAL A C 1
ATOM 2356 O O . VAL A 1 298 ? 0.448 11.095 -3.034 1.00 88.50 298 VAL A O 1
ATOM 2359 N N . LEU A 1 299 ? 2.235 9.766 -2.794 1.00 87.31 299 LEU A N 1
ATOM 2360 C CA . LEU A 1 299 ? 1.458 8.560 -2.488 1.00 87.31 299 LEU A CA 1
ATOM 2361 C C . LEU A 1 299 ? 0.721 8.654 -1.145 1.00 87.31 299 LEU A C 1
ATOM 2363 O O . LEU A 1 299 ? -0.413 8.190 -1.032 1.00 87.31 299 LEU A O 1
ATOM 2367 N N . LEU A 1 300 ? 1.339 9.271 -0.135 1.00 88.50 300 LEU A N 1
ATOM 2368 C CA . LEU A 1 300 ? 0.750 9.419 1.195 1.00 88.50 300 LEU A CA 1
ATOM 2369 C C . LEU A 1 300 ? -0.278 10.551 1.270 1.00 88.50 300 LEU A C 1
ATOM 2371 O O . LEU A 1 300 ? -1.317 10.374 1.904 1.00 88.50 300 LEU A O 1
ATOM 2375 N N . LEU A 1 301 ? -0.003 11.696 0.638 1.00 87.19 301 LEU A N 1
ATOM 2376 C CA . LEU A 1 301 ? -0.840 12.901 0.703 1.00 87.19 301 LEU A CA 1
ATOM 2377 C C . LEU A 1 301 ? -1.858 12.989 -0.436 1.00 87.19 301 LEU A C 1
ATOM 2379 O O . LEU A 1 301 ? -2.875 13.663 -0.288 1.00 87.19 301 LEU A O 1
ATOM 2383 N N . GLY A 1 302 ? -1.622 12.303 -1.556 1.00 82.56 302 GLY A N 1
ATOM 2384 C CA . GLY A 1 302 ? -2.527 12.270 -2.706 1.00 82.56 302 GLY A CA 1
ATOM 2385 C C . GLY A 1 302 ? -3.966 11.910 -2.320 1.00 82.56 302 GLY A C 1
ATOM 2386 O O . GLY A 1 302 ? -4.876 12.678 -2.640 1.00 82.56 302 GLY A O 1
ATOM 2387 N N . PRO A 1 303 ? -4.193 10.820 -1.562 1.00 83.88 303 PRO A N 1
ATOM 2388 C CA . PRO A 1 303 ? -5.510 10.492 -1.026 1.00 83.88 303 PRO A CA 1
ATOM 2389 C C . PRO A 1 303 ? -6.156 11.611 -0.205 1.00 83.88 303 PRO A C 1
ATOM 2391 O O . PRO A 1 303 ? -7.333 11.907 -0.400 1.00 83.88 303 PRO A O 1
ATOM 2394 N N . ALA A 1 304 ? -5.395 12.261 0.680 1.00 84.06 304 ALA A N 1
ATOM 2395 C CA . ALA A 1 304 ? -5.905 13.330 1.536 1.00 84.06 304 ALA A CA 1
ATOM 2396 C C . ALA A 1 304 ? -6.326 14.567 0.722 1.00 84.06 304 ALA A C 1
ATOM 2398 O O . ALA A 1 304 ? -7.357 15.178 0.995 1.00 84.06 304 ALA A O 1
ATOM 2399 N N . LEU A 1 305 ? -5.563 14.913 -0.321 1.00 82.94 305 LEU A N 1
ATOM 2400 C CA . LEU A 1 305 ? -5.892 16.017 -1.227 1.00 82.94 305 LEU A CA 1
ATOM 2401 C C . LEU A 1 305 ? -7.157 15.735 -2.049 1.00 82.94 305 LEU A C 1
ATOM 2403 O O . LEU A 1 305 ? -7.956 16.642 -2.287 1.00 82.94 305 LEU A O 1
ATOM 2407 N N . LEU A 1 306 ? -7.351 14.488 -2.484 1.00 80.88 306 LEU A N 1
ATOM 2408 C CA . LEU A 1 306 ? -8.551 14.073 -3.214 1.00 80.88 306 LEU A CA 1
ATOM 2409 C C . LEU A 1 306 ? -9.801 14.112 -2.325 1.00 80.88 306 LEU A C 1
ATOM 2411 O O . LEU A 1 306 ? -10.848 14.573 -2.777 1.00 80.88 306 LEU A O 1
ATOM 2415 N N . ASP A 1 307 ? -9.681 13.694 -1.065 1.00 81.25 307 ASP A N 1
ATOM 2416 C CA . ASP A 1 307 ? -10.761 13.765 -0.074 1.00 81.25 307 ASP A CA 1
ATOM 2417 C C . ASP A 1 307 ? -11.152 15.224 0.248 1.00 81.25 307 ASP A C 1
ATOM 2419 O O . ASP A 1 307 ? -12.329 15.599 0.225 1.00 81.25 307 ASP A O 1
ATOM 2423 N N . ALA A 1 308 ? -10.159 16.105 0.418 1.00 78.19 308 ALA A N 1
ATOM 2424 C CA . ALA A 1 308 ? -10.381 17.540 0.615 1.00 78.19 308 ALA A CA 1
ATOM 2425 C C . ALA A 1 308 ? -11.103 18.206 -0.577 1.00 78.19 308 ALA A C 1
ATOM 2427 O O . ALA A 1 308 ? -11.942 19.086 -0.395 1.00 78.19 308 ALA A O 1
ATOM 2428 N N . ARG A 1 309 ? -10.824 17.777 -1.814 1.00 76.94 309 ARG A N 1
ATOM 2429 C CA . ARG A 1 309 ? -11.534 18.273 -3.009 1.00 76.94 309 ARG A CA 1
ATOM 2430 C C . ARG A 1 309 ? -12.952 17.709 -3.133 1.00 76.94 309 ARG A C 1
ATOM 2432 O O . ARG A 1 309 ? -13.858 18.412 -3.582 1.00 76.94 309 ARG A O 1
ATOM 2439 N N . ALA A 1 310 ? -13.160 16.452 -2.748 1.00 72.69 310 ALA A N 1
ATOM 2440 C CA . ALA A 1 310 ? -14.476 15.814 -2.785 1.00 72.69 310 ALA A CA 1
ATOM 2441 C C . ALA A 1 310 ? -15.450 16.443 -1.771 1.00 72.69 310 ALA A C 1
ATOM 2443 O O . ALA A 1 310 ? -16.625 16.640 -2.078 1.00 72.69 310 ALA A O 1
ATOM 2444 N N . SER A 1 311 ? -14.947 16.818 -0.594 1.00 70.19 311 SER A N 1
ATOM 2445 C CA . SER A 1 311 ? -15.721 17.537 0.426 1.00 70.19 311 SER A CA 1
ATOM 2446 C C . SER A 1 311 ? -16.067 18.972 0.009 1.00 70.19 311 SER A C 1
ATOM 2448 O O . SER A 1 311 ? -17.200 19.395 0.205 1.00 70.19 311 SER A O 1
ATOM 2450 N N . GLN A 1 312 ? -15.159 19.699 -0.651 1.00 66.88 312 GLN A N 1
ATOM 2451 C CA . GLN A 1 312 ? -15.434 21.058 -1.155 1.00 66.88 312 GLN A CA 1
ATOM 2452 C C . GLN A 1 312 ? -16.422 21.102 -2.334 1.00 66.88 312 GLN A C 1
ATOM 2454 O O . GLN A 1 312 ? -17.124 22.092 -2.518 1.00 66.88 312 GLN A O 1
ATOM 2459 N N . SER A 1 313 ? -16.477 20.044 -3.145 1.00 62.28 313 SER A N 1
ATOM 2460 C CA . SER A 1 313 ? -17.378 19.945 -4.307 1.00 62.28 313 SER A CA 1
ATOM 2461 C C . SER A 1 313 ? -18.781 19.433 -3.968 1.00 62.28 313 SER A C 1
ATOM 2463 O O . SER A 1 313 ? -19.641 19.411 -4.846 1.00 62.28 313 SER A O 1
ATOM 2465 N N . SER A 1 314 ? -19.030 19.057 -2.710 1.00 47.56 314 SER A N 1
ATOM 2466 C CA . SER A 1 314 ? -20.376 18.833 -2.183 1.00 47.56 314 SER A CA 1
ATOM 2467 C C . SER A 1 314 ? -20.846 20.139 -1.535 1.00 47.56 314 SER A C 1
ATOM 2469 O O . SER A 1 314 ? -20.541 20.360 -0.363 1.00 47.56 314 SER A O 1
ATOM 2471 N N . PRO A 1 315 ? -21.527 21.050 -2.259 1.00 47.88 315 PRO A N 1
ATOM 2472 C CA . PRO A 1 315 ? -22.056 22.243 -1.628 1.00 47.88 315 PRO A CA 1
ATOM 2473 C C . PRO A 1 315 ? -23.051 21.785 -0.568 1.00 47.88 315 PRO A C 1
ATOM 2475 O O . PRO A 1 315 ? -24.010 21.069 -0.860 1.00 47.88 315 PRO A O 1
ATOM 2478 N N . THR A 1 316 ? -22.807 22.190 0.672 1.00 47.88 316 THR A N 1
ATOM 2479 C CA . THR A 1 316 ? -23.830 22.252 1.706 1.00 47.88 316 THR A CA 1
ATOM 2480 C C . THR A 1 316 ? -25.053 22.936 1.101 1.00 47.88 316 THR A C 1
ATOM 2482 O O . THR A 1 316 ? -25.046 24.152 0.894 1.00 47.88 316 THR A O 1
ATOM 2485 N N . GLY A 1 317 ? -26.083 22.159 0.763 1.00 43.16 317 GLY A N 1
ATOM 2486 C CA . GLY A 1 317 ? -27.406 22.715 0.521 1.00 43.16 317 GLY A CA 1
ATOM 2487 C C . GLY A 1 317 ? -27.805 23.514 1.766 1.00 43.16 317 GLY A C 1
ATOM 2488 O O . GLY A 1 317 ? -2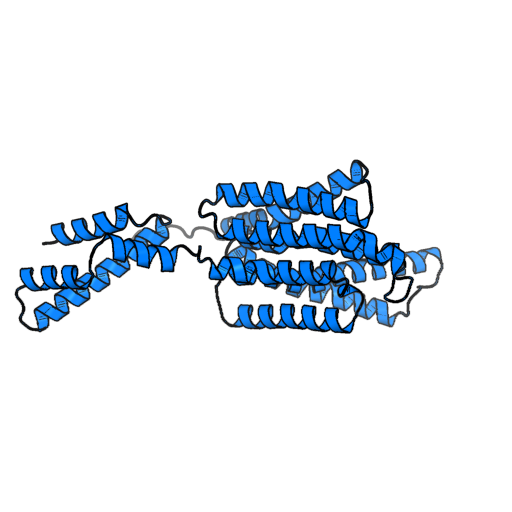7.491 23.077 2.878 1.00 43.16 317 GLY A O 1
ATOM 2489 N N . PRO A 1 318 ? -28.412 24.702 1.616 1.00 39.62 318 PRO A N 1
ATOM 2490 C CA . PRO A 1 318 ? -28.766 25.525 2.763 1.00 39.62 318 PRO A CA 1
ATOM 2491 C C . PRO A 1 318 ? -29.678 24.736 3.717 1.00 39.62 318 PRO A C 1
ATOM 2493 O O . PRO A 1 318 ? -30.461 23.900 3.255 1.00 39.62 318 PRO A O 1
ATOM 2496 N N . PRO A 1 319 ? -29.598 24.982 5.039 1.00 42.47 319 PRO A N 1
ATOM 2497 C CA . PRO A 1 319 ? -30.487 24.337 5.990 1.00 42.47 319 PRO A CA 1
ATOM 2498 C C . PRO A 1 319 ? -31.927 24.681 5.612 1.00 42.47 319 PRO A C 1
ATOM 2500 O O . PRO A 1 319 ? -32.302 25.854 5.567 1.00 42.47 319 PRO A O 1
ATOM 2503 N N . ALA A 1 320 ? -32.729 23.658 5.324 1.00 38.75 320 ALA A N 1
ATOM 2504 C CA . ALA A 1 320 ? -34.163 23.801 5.143 1.00 38.75 320 ALA A CA 1
ATOM 2505 C C . ALA A 1 320 ? -34.794 24.146 6.501 1.00 38.75 320 ALA A C 1
ATOM 2507 O O . ALA A 1 320 ? -35.290 23.286 7.223 1.00 38.75 320 ALA A O 1
ATOM 2508 N N . PHE A 1 321 ? -34.734 25.425 6.868 1.00 48.00 321 PHE A N 1
ATOM 2509 C CA . PHE A 1 321 ? -35.592 25.997 7.890 1.00 48.00 321 PHE A CA 1
ATOM 2510 C C . PHE A 1 321 ? -36.974 26.280 7.285 1.00 48.00 321 PHE A C 1
ATOM 2512 O O . PHE A 1 321 ? -37.111 27.059 6.344 1.00 48.00 321 PHE A O 1
ATOM 2519 N N . SER A 1 322 ? -37.991 25.704 7.930 1.00 38.62 322 SER A N 1
ATOM 2520 C CA . SER A 1 322 ? -39.426 26.030 7.885 1.00 38.62 322 SER A CA 1
ATOM 2521 C C . SER A 1 322 ? -40.231 25.694 6.617 1.00 38.62 322 SER A C 1
ATOM 2523 O O . SER A 1 322 ? -40.055 26.293 5.560 1.00 38.62 322 SER A O 1
ATOM 2525 N N . ARG A 1 323 ? -41.229 24.812 6.779 1.00 39.88 323 ARG A N 1
ATOM 2526 C CA . ARG A 1 323 ? -42.667 25.162 6.862 1.00 39.88 323 ARG A CA 1
ATOM 2527 C C . ARG A 1 323 ? -43.521 23.885 6.921 1.00 39.88 323 ARG A C 1
ATOM 2529 O O . ARG A 1 323 ? -43.751 23.268 5.888 1.00 39.88 323 ARG A O 1
ATOM 2536 N N . GLN A 1 324 ? -44.006 23.520 8.104 1.00 41.53 324 GLN A N 1
ATOM 2537 C CA . GLN A 1 324 ? -45.396 23.657 8.578 1.00 41.53 324 GLN A CA 1
ATOM 2538 C C . GLN A 1 324 ? -45.538 22.919 9.908 1.00 41.53 324 GLN A C 1
ATOM 2540 O O . GLN A 1 324 ? -44.938 21.831 10.037 1.00 41.53 324 GLN A O 1
#

Radius of gyration: 26.64 Å; Cα contacts (8 Å, |Δi|>4): 295; chains: 1; bounding box: 73×47×76 Å

Solvent-accessible surface area (backbone atoms only — not comparable to full-atom values): 17223 Å² total; per-residue (Å²): 118,72,62,61,54,53,50,49,50,56,51,20,53,81,57,36,92,60,55,74,70,60,40,50,54,50,55,50,52,52,48,53,52,44,51,52,46,21,49,53,34,35,75,75,70,38,55,67,74,55,14,44,53,48,31,49,58,72,66,45,59,48,67,61,47,19,48,52,54,39,64,72,67,60,75,48,49,67,64,43,24,50,59,27,15,40,64,31,45,54,49,14,48,32,30,61,67,63,39,64,71,40,63,71,54,44,52,51,51,53,50,49,43,39,50,54,30,53,53,41,68,75,71,56,92,63,77,32,50,38,52,33,40,26,59,53,46,42,52,43,50,52,52,22,51,50,31,49,50,53,42,54,51,32,53,51,34,33,72,74,69,73,47,50,91,64,61,71,69,57,48,54,49,31,65,54,45,24,60,52,37,43,49,54,45,50,57,53,49,50,58,41,23,74,72,39,26,67,56,34,21,58,25,41,50,60,46,59,38,52,49,39,52,51,49,40,46,60,75,66,71,56,67,85,75,73,71,75,80,72,62,60,71,45,23,59,61,50,13,50,50,26,43,48,51,16,49,53,46,26,49,47,46,57,52,86,53,67,66,60,43,51,54,47,50,69,51,48,40,45,51,50,35,50,53,40,34,44,61,52,80,33,88,73,53,72,68,54,49,51,52,50,48,51,52,44,48,47,47,50,44,45,30,50,55,52,44,57,51,55,56,68,71,52,72,79,70,76,82,87,74,85,89,135

Secondary structure (DSSP, 8-state):
-HHHHHHHHHHHHTT--S-HHHHHHHHHHHHHHHHHHHHHHHHTT--HHHHHHHHHHHH--HHHHHHHHHHHHS---HHHHHHHHHHHHHHHHHHHTTGGG-HHHHHHHHHHHHHHHHHHHHH---GGGHHHHHHHHHHHHHHHHHHHHHHHHHHHHHHHHSS-SS-HHHHHHHHHHHHHHHHHHHHHHHHHHTT-HHHHHHHHTTHHHHHHHHHHHHHTT--S-S-HHHHTTTHHHHHHHHHHHHHHHHHHHH---HHHHHHHHHHHHHHHHHHHHHHHT-SPPHHHHHHHHHHHHHHHHHHHHHHHHHHHTS--PPP-----

pLDDT: mean 82.38, std 12.4, range [38.62, 96.25]

Foldseek 3Di:
DVVVLCVLLVLLLVLLPADPVLSVVVSVVLSVQLVVQLVVVVVVVDDSVVSNVVSSVVCPDSNVNSVVSCVVPLLQDLVLLQLLLVLLLLVLVCLVVVVVLPPVSVCVSLVVLLVLLVVDVVPDPRLSSLSSVLSVLLVLQLLLVVLVVLLVVQVVCCVPVVHGPDDPVSNVVSVVSNVVSVVVSVVVLLVVLLVPLLSQLLSNLCNLLVNLQVVLCVVVVVDSDDDPPVSSPLSNLNSVLSVLSSVLSSVLSNDSDPVVSLVSLLPSSLVSSCSSNCSRVNDDDPVVSVVSNVSSCCSNCVSVVSNVVVVVVPPDDPPPDDDD

Mean predicted aligned error: 12.78 Å